Protein AF-A0A2S2P6K7-F1 (afdb_monomer_lite)

InterPro domains:
  IPR001841 Zinc finger, RING-type [PS50089] (224-269)
  IPR001841 Zinc finger, RING-type [SM00184] (224-268)
  IPR013083 Zinc finger, RING/FYVE/PHD-type [G3DSA:3.30.40.10] (199-281)

Secondary structure (DSSP, 8-state):
--TTSHHHHHHH-HHHHHHHHHHHHGGGS-GGGHHHHHHHHHHHHHHTT---HHHHHHHIIIIIIIIIHHHH--TT-S--STHHHHHHHHHHHHHH-SSS--HHHHHHHHHHHHHHHHHHHHHHHTTPPP-----HHHHHHHHHHHHHHHHHHTTSS-HHHHHHHHHHHHHHHHHHHHHHHTT---S-----S---------------------------PPPPTTT-PPPPSTT--EEEEETT----EEHHHHHHHHTSSS-B-TTT-PBPSEEEEE----

Sequence (282 aa):
MKAMNHLHTINSNDHALKCLKMLMCLPLLPADKMEQGFQLIKLFATNHNVQMNDFFNYYQRYWLRSVGTNIVSVNGLPRRTNNNLESFHNSLRCTFSVTHPNLWVFLGELCKLNQNYHRAHSQLTNGLQPTRNLKSKYLINSRRIKIASEQLDAGVISVWNFLVKCTYSCSSYEQRQRLWALGMGDQNQPDGDNIVNDVNAIEENAEEVVEEETAQHAVNGTPCMICLVTMPGENTSQFIVIPCGHAWICGICKDRLNNEYLVRCPMCRADVERFQRIFINY

Radius of gyration: 30.95 Å; chains: 1; bounding box: 62×59×82 Å

Foldseek 3Di:
DPPPCLLVLCVPDVLSVLLVLLLVCLLQADLVCSVVSLVVSVVSCVVVVNPPVVVSVCCCVPVPPVCHSVRSRCHPPPDNDPVVVVLVVVLLCVLLVDPDHDPVSNVVSVVVVVVVVVVCVVCVVVVHHPDQPDPVLVVVLVVQSVVLRVCVVVVVDDSNRSSSSNSVVCVVVSVQVSCVVVVVDDDDDPDDVPPPVCPPPDDDDDDDDDDDDDDDDDPFADAAPPPRDGDDDDDFWFWAFPPVRDDGHGPVVQVVLVPDPFRADPPPRHGGPDIDTDHDDD

pLDDT: mean 79.05, std 19.19, range [29.0, 98.31]

Structure (mmCIF, N/CA/C/O backbone):
data_AF-A0A2S2P6K7-F1
#
_entry.id   AF-A0A2S2P6K7-F1
#
loop_
_atom_site.group_PDB
_atom_site.id
_atom_site.type_symbol
_atom_site.label_atom_id
_atom_site.label_alt_id
_atom_site.label_comp_id
_atom_site.label_asym_id
_atom_site.label_entity_id
_atom_site.label_seq_id
_atom_site.pdbx_PDB_ins_code
_atom_site.Cartn_x
_atom_site.Cartn_y
_atom_site.Cartn_z
_atom_site.occupancy
_atom_site.B_iso_or_equiv
_atom_site.auth_seq_id
_atom_site.auth_comp_id
_atom_site.auth_asym_id
_atom_site.auth_atom_id
_atom_site.pdbx_PDB_model_num
ATOM 1 N N . MET A 1 1 ? 15.121 -3.851 -9.455 1.00 49.19 1 MET A N 1
ATOM 2 C CA . MET A 1 1 ? 15.115 -2.625 -10.293 1.00 49.19 1 MET A CA 1
ATOM 3 C C . MET A 1 1 ? 16.315 -2.502 -11.237 1.00 49.19 1 MET A C 1
ATOM 5 O O . MET A 1 1 ? 16.103 -2.014 -12.335 1.00 49.19 1 MET A O 1
ATOM 9 N N . LYS A 1 2 ? 17.535 -2.950 -10.881 1.00 46.06 2 LYS A N 1
ATOM 10 C CA . LYS A 1 2 ? 18.716 -2.846 -11.771 1.00 46.06 2 LYS A CA 1
ATOM 11 C C . LYS A 1 2 ? 18.788 -3.902 -12.891 1.00 46.06 2 LYS A C 1
ATOM 13 O O . LYS A 1 2 ? 19.263 -3.592 -13.969 1.00 46.06 2 LYS A O 1
ATOM 18 N N . ALA A 1 3 ? 18.267 -5.110 -12.670 1.00 48.47 3 ALA A N 1
ATOM 19 C CA . ALA A 1 3 ? 18.484 -6.245 -13.578 1.00 48.47 3 ALA A CA 1
ATOM 20 C C . ALA A 1 3 ? 17.630 -6.272 -14.869 1.00 48.47 3 ALA A C 1
ATOM 22 O O . ALA A 1 3 ? 17.870 -7.123 -15.711 1.00 48.47 3 ALA A O 1
ATOM 23 N N . MET A 1 4 ? 16.634 -5.387 -15.039 1.00 56.41 4 MET A N 1
ATOM 24 C CA . MET A 1 4 ? 15.678 -5.462 -16.169 1.00 56.41 4 MET A CA 1
ATOM 25 C C . MET A 1 4 ? 15.455 -4.126 -16.906 1.00 56.41 4 MET A C 1
ATOM 27 O O . MET A 1 4 ? 14.384 -3.906 -17.456 1.00 56.41 4 MET A O 1
ATOM 31 N N . ASN A 1 5 ? 16.412 -3.188 -16.881 1.00 64.19 5 ASN A N 1
ATOM 32 C CA . ASN A 1 5 ? 16.344 -1.865 -17.550 1.00 64.19 5 ASN A CA 1
ATOM 33 C C . ASN A 1 5 ? 15.151 -0.941 -17.200 1.00 64.19 5 ASN A C 1
ATOM 35 O O . ASN A 1 5 ? 15.162 0.231 -17.570 1.00 64.19 5 ASN A O 1
ATOM 39 N N . HIS A 1 6 ? 14.169 -1.387 -16.410 1.00 74.31 6 HIS A N 1
ATOM 40 C CA . HIS A 1 6 ? 12.995 -0.586 -16.051 1.00 74.31 6 HIS A CA 1
ATOM 41 C C . HIS A 1 6 ? 13.343 0.684 -15.269 1.00 74.31 6 HIS A C 1
ATOM 43 O O . HIS A 1 6 ? 12.619 1.668 -15.363 1.00 74.31 6 HIS A O 1
ATOM 49 N N . LEU A 1 7 ? 14.454 0.700 -14.521 1.00 81.25 7 LEU A N 1
ATOM 50 C CA . LEU A 1 7 ? 14.893 1.894 -13.795 1.00 81.25 7 LEU A CA 1
ATOM 51 C C . LEU A 1 7 ? 15.197 3.064 -14.743 1.00 81.25 7 LEU A C 1
ATOM 53 O O . LEU A 1 7 ? 14.867 4.202 -14.422 1.00 81.25 7 LEU A O 1
ATOM 57 N N . HIS A 1 8 ? 15.790 2.799 -15.910 1.00 82.31 8 HIS A N 1
ATOM 58 C CA . HIS A 1 8 ? 16.031 3.840 -16.908 1.00 82.31 8 HIS A CA 1
ATOM 59 C C . HIS A 1 8 ? 14.706 4.356 -17.482 1.00 82.31 8 HIS A C 1
ATOM 61 O O . HIS A 1 8 ? 14.479 5.564 -17.510 1.00 82.31 8 HIS A O 1
ATOM 67 N N . THR A 1 9 ? 13.792 3.451 -17.843 1.00 85.12 9 THR A N 1
ATOM 68 C CA . THR A 1 9 ? 12.455 3.796 -18.354 1.00 85.12 9 THR A CA 1
ATOM 69 C C . THR A 1 9 ? 11.643 4.613 -17.346 1.00 85.12 9 THR A C 1
ATOM 71 O O . THR A 1 9 ? 11.045 5.616 -17.710 1.00 85.12 9 THR A O 1
ATOM 74 N N . ILE A 1 10 ? 11.653 4.236 -16.065 1.00 88.25 10 ILE A N 1
ATOM 75 C CA . ILE A 1 10 ? 10.928 4.944 -14.997 1.00 88.25 10 ILE A CA 1
ATOM 76 C C . ILE A 1 10 ? 11.506 6.346 -14.748 1.00 88.25 10 ILE A C 1
ATOM 78 O O . ILE A 1 10 ? 10.761 7.250 -14.382 1.00 88.25 10 ILE A O 1
ATOM 82 N N . ASN A 1 11 ? 12.815 6.540 -14.930 1.00 86.06 11 ASN A N 1
ATOM 83 C CA . ASN A 1 11 ? 13.453 7.850 -14.755 1.00 86.06 11 ASN A CA 1
ATOM 84 C C . ASN A 1 11 ? 13.279 8.783 -15.960 1.00 86.06 11 ASN A C 1
ATOM 86 O O . ASN A 1 11 ? 13.300 9.994 -15.782 1.00 86.06 11 ASN A O 1
ATOM 90 N N . SER A 1 12 ? 13.146 8.233 -17.167 1.00 87.25 12 SER A N 1
ATOM 91 C CA . SER A 1 12 ? 13.066 9.002 -18.417 1.00 87.25 12 SER A CA 1
ATOM 92 C C . SER A 1 12 ? 11.636 9.235 -18.911 1.00 87.25 12 SER A C 1
ATOM 94 O O . SER A 1 12 ? 11.429 10.072 -19.784 1.00 87.25 12 SER A O 1
ATOM 96 N N . ASN A 1 13 ? 10.648 8.508 -18.379 1.00 92.12 13 ASN A N 1
ATOM 97 C CA . ASN A 1 13 ? 9.265 8.559 -18.843 1.00 92.12 13 ASN A C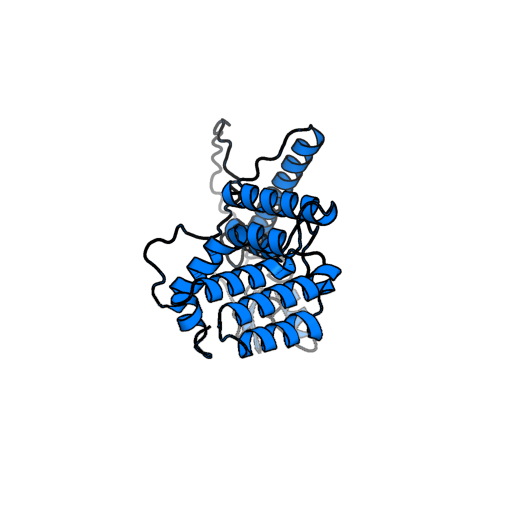A 1
ATOM 98 C C . ASN A 1 13 ? 8.276 8.722 -17.673 1.00 92.12 13 ASN A C 1
ATOM 100 O O . ASN A 1 13 ? 8.052 7.800 -16.881 1.00 92.12 13 ASN A O 1
ATOM 104 N N . ASP A 1 14 ? 7.607 9.877 -17.619 1.00 92.75 14 ASP A N 1
ATOM 105 C CA . ASP A 1 14 ? 6.610 10.203 -16.592 1.00 92.75 14 ASP A CA 1
ATOM 106 C C . ASP A 1 14 ? 5.408 9.249 -16.586 1.00 92.75 14 ASP A C 1
ATOM 108 O O . ASP A 1 14 ? 4.837 8.958 -15.529 1.00 92.75 14 ASP A O 1
ATOM 112 N N . HIS A 1 15 ? 5.021 8.710 -17.744 1.00 95.12 15 HIS A N 1
ATOM 113 C CA . HIS A 1 15 ? 3.956 7.713 -17.833 1.00 95.12 15 HIS A CA 1
ATOM 114 C C . HIS A 1 15 ? 4.393 6.377 -17.225 1.00 95.12 15 HIS A C 1
ATOM 116 O O . HIS A 1 15 ? 3.595 5.736 -16.535 1.00 95.12 15 HIS A O 1
ATOM 122 N N . ALA A 1 16 ? 5.657 5.979 -17.399 1.00 93.94 16 ALA A N 1
ATOM 123 C CA . ALA A 1 16 ? 6.212 4.791 -16.751 1.00 93.94 16 ALA A CA 1
ATOM 124 C C . ALA A 1 16 ? 6.254 4.958 -15.226 1.00 93.94 16 ALA A C 1
ATOM 126 O O . ALA A 1 16 ? 5.819 4.070 -14.485 1.00 93.94 16 ALA A O 1
ATOM 127 N N . LEU A 1 17 ? 6.676 6.134 -14.755 1.00 93.19 17 LEU A N 1
ATOM 128 C CA . LEU A 1 17 ? 6.633 6.486 -13.340 1.00 93.19 17 LEU A CA 1
ATOM 129 C C . LEU A 1 17 ? 5.204 6.460 -12.782 1.00 93.19 17 LEU A C 1
ATOM 131 O O . LEU A 1 17 ? 4.957 5.916 -11.701 1.00 93.19 17 LEU A O 1
ATOM 135 N N . LYS A 1 18 ? 4.241 7.012 -13.522 1.00 94.31 18 LYS A N 1
ATOM 136 C CA . LYS A 1 18 ? 2.828 6.985 -13.138 1.00 94.31 18 LYS A CA 1
ATOM 137 C C . LYS A 1 18 ? 2.304 5.551 -13.033 1.00 94.31 18 LYS A C 1
ATOM 139 O O . LYS A 1 18 ? 1.668 5.231 -12.031 1.00 94.31 18 LYS A O 1
ATOM 144 N N . CYS A 1 19 ? 2.627 4.678 -13.991 1.00 95.56 19 CYS A N 1
ATOM 145 C CA . CYS A 1 19 ? 2.272 3.255 -13.934 1.00 95.56 19 CYS A CA 1
ATOM 146 C C . CYS A 1 19 ? 2.826 2.584 -12.675 1.00 95.56 19 CYS A C 1
ATOM 148 O O . CYS A 1 19 ? 2.082 1.904 -11.968 1.00 95.56 19 CYS A O 1
ATOM 150 N N . LEU A 1 20 ? 4.107 2.809 -12.361 1.00 94.62 20 LEU A N 1
ATOM 151 C CA . LEU A 1 20 ? 4.733 2.269 -11.153 1.00 94.62 20 LEU A CA 1
ATOM 152 C C . LEU A 1 20 ? 3.985 2.722 -9.895 1.00 94.62 20 LEU A C 1
ATOM 154 O O . LEU A 1 20 ? 3.606 1.887 -9.075 1.00 94.62 20 LEU A O 1
ATOM 158 N N . LYS A 1 21 ? 3.727 4.026 -9.753 1.00 94.50 21 LYS A N 1
ATOM 159 C CA . LYS A 1 21 ? 3.011 4.565 -8.587 1.00 94.50 21 LYS A CA 1
ATOM 160 C C . LYS A 1 21 ? 1.602 3.985 -8.463 1.00 94.50 21 LYS A C 1
ATOM 162 O O . LYS A 1 21 ? 1.187 3.637 -7.362 1.00 94.50 21 LYS A O 1
ATOM 167 N N . MET A 1 22 ? 0.881 3.827 -9.572 1.00 96.38 22 MET A N 1
ATOM 168 C CA . MET A 1 22 ? -0.448 3.209 -9.556 1.00 96.38 22 MET A CA 1
ATOM 169 C C . MET A 1 22 ? -0.385 1.728 -9.157 1.00 96.38 22 MET A C 1
ATOM 171 O O . MET A 1 22 ? -1.217 1.291 -8.367 1.00 96.38 22 MET A O 1
ATOM 175 N N . LEU A 1 23 ? 0.629 0.976 -9.600 1.00 95.94 23 LEU A N 1
ATOM 176 C CA . LEU A 1 23 ? 0.849 -0.413 -9.168 1.00 95.94 23 LEU A CA 1
ATOM 177 C C . LEU A 1 23 ? 1.191 -0.526 -7.675 1.00 95.94 23 LEU A C 1
ATOM 179 O O . LEU A 1 23 ? 0.747 -1.466 -7.017 1.00 95.94 23 LEU A O 1
ATOM 183 N N . MET A 1 24 ? 1.930 0.438 -7.116 1.00 93.69 24 MET A N 1
ATOM 184 C CA . MET A 1 24 ? 2.198 0.508 -5.670 1.00 93.69 24 MET A CA 1
ATOM 185 C C . MET A 1 24 ? 0.935 0.799 -4.850 1.00 93.69 24 MET A C 1
ATOM 187 O O . MET A 1 24 ? 0.856 0.420 -3.684 1.00 93.69 24 MET A O 1
ATOM 191 N N . CYS A 1 25 ? -0.048 1.473 -5.448 1.00 94.69 25 CYS A N 1
ATOM 192 C CA . CYS A 1 25 ? -1.327 1.793 -4.817 1.00 94.69 25 CYS A CA 1
ATOM 193 C C . CYS A 1 25 ? -2.422 0.759 -5.086 1.00 94.69 25 CYS A C 1
ATOM 195 O O . CYS A 1 25 ? -3.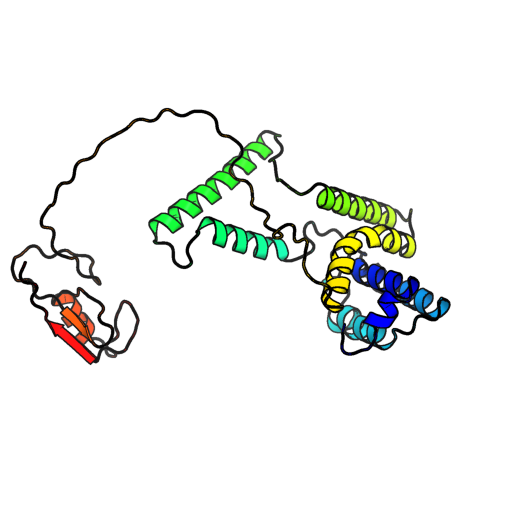463 0.823 -4.440 1.00 94.69 25 CYS A O 1
ATOM 197 N N . LEU A 1 26 ? -2.205 -0.190 -5.998 1.00 96.38 26 LEU A N 1
ATOM 198 C CA . LEU A 1 26 ? -3.185 -1.215 -6.348 1.00 96.38 26 LEU A CA 1
ATOM 199 C C . LEU A 1 26 ? -3.702 -2.016 -5.133 1.00 96.38 26 LEU A C 1
ATOM 201 O O . LEU A 1 26 ? -4.913 -2.205 -5.055 1.00 96.38 26 LEU A O 1
ATOM 205 N N . PRO A 1 27 ? -2.869 -2.392 -4.137 1.00 95.56 27 PRO A N 1
ATOM 206 C CA . PRO A 1 27 ? -3.338 -3.053 -2.913 1.00 95.56 27 PRO A CA 1
ATOM 207 C C . PRO A 1 27 ? -4.315 -2.227 -2.060 1.00 95.56 27 PRO A C 1
ATOM 209 O O . PRO A 1 27 ? -4.960 -2.769 -1.170 1.00 95.56 27 PRO A O 1
ATOM 212 N N . LEU A 1 28 ? -4.421 -0.911 -2.280 1.00 95.25 28 LEU A N 1
ATOM 213 C CA . LEU A 1 28 ? -5.361 -0.058 -1.543 1.00 95.25 28 LEU A CA 1
ATOM 214 C C . LEU A 1 28 ? -6.805 -0.203 -2.048 1.00 95.25 28 LEU A C 1
ATOM 216 O O . LEU A 1 28 ? -7.729 0.230 -1.356 1.00 95.25 28 LEU A O 1
ATOM 220 N N . LEU A 1 29 ? -7.001 -0.774 -3.241 1.00 96.94 29 LEU A N 1
ATOM 221 C CA . LEU A 1 29 ? -8.323 -1.069 -3.787 1.00 96.94 29 LEU A CA 1
ATOM 222 C C . LEU A 1 29 ? -8.973 -2.256 -3.064 1.00 96.94 29 LEU A C 1
ATOM 224 O O . LEU A 1 29 ? -8.261 -3.168 -2.630 1.00 96.94 29 LEU A O 1
ATOM 228 N N . PRO A 1 30 ? -10.316 -2.294 -3.006 1.00 96.69 30 PRO A N 1
ATOM 229 C CA . PRO A 1 30 ? -11.056 -3.517 -2.712 1.00 96.69 30 PRO A CA 1
ATOM 230 C C . PRO A 1 30 ? -10.596 -4.684 -3.601 1.00 96.69 30 PRO A C 1
ATOM 232 O O . PRO A 1 30 ? -10.288 -4.483 -4.781 1.00 96.69 30 PRO A O 1
ATOM 235 N N . ALA A 1 31 ? -10.524 -5.892 -3.035 1.00 96.94 31 ALA A N 1
ATOM 236 C CA . ALA A 1 31 ? -9.958 -7.074 -3.695 1.00 96.94 31 ALA A CA 1
ATOM 237 C C . ALA A 1 31 ? -10.643 -7.419 -5.032 1.00 96.94 31 ALA A C 1
ATOM 239 O O . ALA A 1 31 ? -9.974 -7.828 -5.983 1.00 96.94 31 ALA A O 1
ATOM 240 N N . ASP A 1 32 ? -11.953 -7.201 -5.127 1.00 96.62 32 ASP A N 1
ATOM 241 C CA . ASP A 1 32 ? -12.779 -7.389 -6.324 1.00 96.62 32 ASP A CA 1
ATOM 242 C C . ASP A 1 32 ? -12.459 -6.375 -7.439 1.00 96.62 32 ASP A C 1
ATOM 244 O O . ASP A 1 32 ? -12.568 -6.692 -8.624 1.00 96.62 32 ASP A O 1
ATOM 248 N N . LYS A 1 33 ? -11.985 -5.174 -7.084 1.00 97.56 33 LYS A N 1
ATOM 249 C CA . LYS A 1 33 ? -11.638 -4.094 -8.029 1.00 97.56 33 LYS A CA 1
ATOM 250 C C . LYS A 1 33 ? -10.164 -4.094 -8.453 1.00 97.56 33 LYS A C 1
ATOM 252 O O . LYS A 1 33 ? -9.785 -3.339 -9.353 1.00 97.56 33 LYS A O 1
ATOM 257 N N . MET A 1 34 ? -9.312 -4.921 -7.841 1.00 97.75 34 MET A N 1
ATOM 258 C CA . MET A 1 34 ? -7.868 -4.936 -8.119 1.00 97.75 34 MET A CA 1
ATOM 259 C C . MET A 1 34 ? -7.527 -5.380 -9.547 1.00 97.75 34 MET A C 1
ATOM 261 O O . MET A 1 34 ? -6.701 -4.735 -10.193 1.00 97.75 34 MET A O 1
ATOM 265 N N . GLU A 1 35 ? -8.164 -6.437 -10.066 1.00 96.94 35 GLU A N 1
ATOM 266 C CA . GLU A 1 35 ? -7.896 -6.909 -11.436 1.00 96.94 35 GLU A CA 1
ATOM 267 C C . GLU A 1 35 ? -8.317 -5.842 -12.458 1.00 96.94 35 GLU A C 1
ATOM 269 O O . GLU A 1 35 ? -7.554 -5.516 -13.366 1.00 96.94 35 GLU A O 1
ATOM 274 N N . GLN A 1 36 ? -9.478 -5.207 -12.251 1.00 97.81 36 GLN A N 1
ATOM 275 C CA . GLN A 1 36 ? -9.926 -4.073 -13.064 1.00 97.81 36 GLN A CA 1
ATOM 276 C C . GLN A 1 36 ? -8.906 -2.924 -13.032 1.00 97.81 36 GLN A C 1
ATOM 278 O O . GLN A 1 36 ? -8.529 -2.398 -14.081 1.00 97.81 3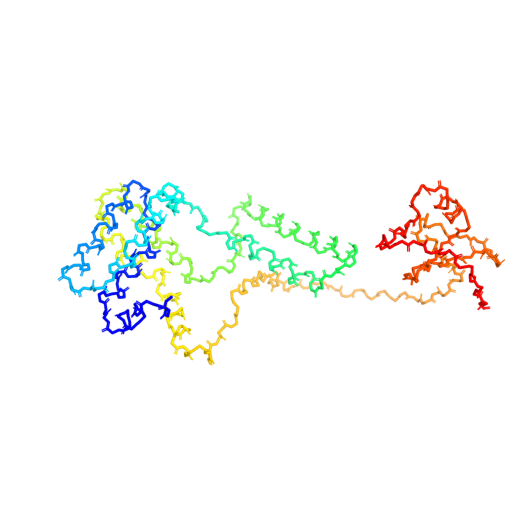6 GLN A O 1
ATOM 283 N N . GLY A 1 37 ? -8.427 -2.548 -11.842 1.00 97.94 37 GLY A N 1
ATOM 284 C CA . GLY A 1 37 ? -7.405 -1.514 -11.678 1.00 97.94 37 GLY A CA 1
ATOM 285 C C . GLY A 1 37 ? -6.109 -1.845 -12.418 1.00 97.94 37 GLY A C 1
ATOM 286 O O . GLY A 1 37 ? -5.543 -0.982 -13.089 1.00 97.94 37 GLY A O 1
ATOM 287 N N . PHE A 1 38 ? -5.675 -3.103 -12.368 1.00 98.31 38 PHE A N 1
ATOM 288 C CA . PHE A 1 38 ? -4.493 -3.569 -13.084 1.00 98.31 38 PHE A CA 1
ATOM 289 C C . PHE A 1 38 ? -4.656 -3.472 -14.606 1.00 98.31 38 PHE A C 1
ATOM 291 O O . PHE A 1 38 ? -3.759 -2.963 -15.284 1.00 98.31 38 PHE A O 1
ATOM 298 N N . GLN A 1 39 ? -5.805 -3.889 -15.149 1.00 97.88 39 GLN A N 1
ATOM 299 C CA . GLN A 1 39 ? -6.074 -3.775 -16.587 1.00 97.88 39 GLN A CA 1
ATOM 300 C C . GLN A 1 39 ? -6.084 -2.314 -17.050 1.00 97.88 39 GLN A C 1
ATOM 302 O O . GLN A 1 39 ? -5.499 -2.000 -18.085 1.00 97.88 39 GLN A O 1
ATOM 307 N N . LEU A 1 40 ? -6.660 -1.400 -16.262 1.00 98.19 40 LEU A N 1
ATOM 308 C CA . LEU A 1 40 ? -6.633 0.033 -16.569 1.00 98.19 40 LEU A CA 1
ATOM 309 C C . LEU A 1 40 ? -5.201 0.589 -16.628 1.00 98.19 40 LEU A C 1
ATOM 311 O O . LEU A 1 40 ? -4.885 1.378 -17.519 1.00 98.19 40 LEU A O 1
ATOM 315 N N . ILE A 1 41 ? -4.320 0.161 -15.718 1.00 97.81 41 ILE A N 1
ATOM 316 C CA . ILE A 1 41 ? -2.904 0.560 -15.742 1.00 97.81 41 ILE A CA 1
ATOM 317 C C . ILE A 1 41 ? -2.208 0.011 -16.994 1.00 97.81 41 ILE A C 1
ATOM 319 O O . ILE A 1 41 ? -1.465 0.751 -17.640 1.00 97.81 41 ILE A O 1
ATOM 323 N N . LYS A 1 42 ? -2.458 -1.251 -17.370 1.00 96.94 42 LYS A N 1
ATOM 324 C CA . LYS A 1 42 ? -1.901 -1.831 -18.603 1.00 96.94 42 LYS A CA 1
ATOM 325 C C . LYS A 1 42 ? -2.368 -1.081 -19.847 1.00 96.94 42 LYS A C 1
ATOM 327 O O . LYS A 1 42 ? -1.536 -0.740 -20.679 1.00 96.94 42 LYS A O 1
ATOM 332 N N . LEU A 1 43 ? -3.662 -0.777 -19.949 1.00 96.56 43 LEU A N 1
ATOM 333 C CA . LEU A 1 43 ? -4.218 -0.007 -21.066 1.00 96.56 43 LEU A CA 1
ATOM 334 C C . LEU A 1 43 ? -3.582 1.383 -21.163 1.00 96.56 43 LEU A C 1
ATOM 336 O O . LEU A 1 43 ? -3.190 1.809 -22.245 1.00 96.56 43 LEU A O 1
ATOM 340 N N . PHE A 1 44 ? -3.416 2.067 -20.030 1.00 96.38 44 PHE A N 1
ATOM 341 C CA . PHE A 1 44 ? -2.703 3.339 -19.990 1.00 96.38 44 PHE A CA 1
ATOM 342 C C . PHE A 1 44 ? -1.251 3.195 -20.466 1.00 96.38 44 PHE A C 1
ATOM 344 O O . PHE A 1 44 ? -0.796 3.986 -21.288 1.00 96.38 44 PHE A O 1
ATOM 351 N N . ALA A 1 45 ? -0.530 2.171 -20.008 1.00 95.69 45 ALA A N 1
ATOM 352 C CA . ALA A 1 45 ? 0.837 1.922 -20.451 1.00 95.69 45 ALA A CA 1
ATOM 353 C C . ALA A 1 45 ? 0.917 1.694 -21.969 1.00 95.69 45 ALA A C 1
ATOM 355 O O . ALA A 1 45 ? 1.763 2.296 -22.629 1.00 95.69 45 ALA A O 1
ATOM 356 N N . THR A 1 46 ? 0.007 0.894 -22.531 1.00 95.44 46 THR A N 1
ATOM 357 C CA . THR A 1 46 ? -0.079 0.642 -23.976 1.00 95.44 46 THR A CA 1
ATOM 358 C C . THR A 1 46 ? -0.360 1.924 -24.758 1.00 95.44 46 THR A C 1
ATOM 360 O O . THR A 1 46 ? 0.373 2.229 -25.694 1.00 95.44 46 THR A O 1
ATOM 363 N N . ASN A 1 47 ? -1.347 2.720 -24.338 1.00 96.19 47 ASN A N 1
ATOM 364 C CA . ASN A 1 47 ? -1.720 3.965 -25.022 1.00 96.19 47 ASN A CA 1
ATOM 365 C C . ASN A 1 47 ? -0.601 5.020 -25.012 1.00 96.19 47 ASN A C 1
ATOM 367 O O . ASN A 1 47 ? -0.547 5.871 -25.895 1.00 96.19 47 ASN A O 1
ATOM 371 N N . HIS A 1 48 ? 0.292 4.962 -24.023 1.00 95.12 48 HIS A N 1
ATOM 372 C CA . HIS A 1 48 ? 1.424 5.875 -23.876 1.00 95.12 48 HIS A CA 1
ATOM 373 C C . HIS A 1 48 ? 2.773 5.248 -24.278 1.00 95.12 48 HIS A C 1
ATOM 375 O O . HIS A 1 48 ? 3.823 5.797 -23.941 1.00 95.12 48 HIS A O 1
ATOM 381 N N . ASN A 1 49 ? 2.768 4.114 -24.992 1.00 93.69 49 ASN A N 1
ATOM 382 C CA . ASN A 1 49 ? 3.967 3.412 -25.473 1.00 93.69 49 ASN A CA 1
ATOM 383 C C . ASN A 1 49 ? 4.994 3.076 -24.368 1.00 93.69 49 ASN A C 1
ATOM 385 O O . ASN A 1 49 ? 6.208 3.082 -24.588 1.00 93.69 49 ASN A O 1
ATOM 389 N N . VAL A 1 50 ? 4.521 2.769 -23.159 1.00 92.94 50 VAL A N 1
ATOM 390 C CA . VAL A 1 50 ? 5.362 2.390 -22.016 1.00 92.94 50 VAL A CA 1
ATOM 391 C C . VAL A 1 50 ? 5.690 0.897 -22.078 1.00 92.94 50 VAL A C 1
ATOM 393 O O . VAL A 1 50 ? 4.854 0.042 -21.782 1.00 92.94 50 VAL A O 1
ATOM 396 N N . GLN A 1 51 ? 6.942 0.575 -22.401 1.00 87.00 51 GLN A N 1
ATOM 397 C CA . GLN A 1 51 ? 7.425 -0.804 -22.523 1.00 87.00 51 GLN A CA 1
ATOM 398 C C . GLN A 1 51 ? 7.920 -1.358 -21.175 1.00 87.00 51 GLN A C 1
ATOM 400 O O . GLN A 1 51 ? 9.106 -1.315 -20.855 1.00 87.00 51 GLN A O 1
ATOM 405 N N . MET A 1 52 ? 6.997 -1.887 -20.365 1.00 89.06 52 MET A N 1
ATOM 406 C CA . MET A 1 52 ? 7.295 -2.560 -19.085 1.00 89.06 52 MET A CA 1
ATOM 407 C C . MET A 1 52 ? 6.626 -3.944 -18.983 1.00 89.06 52 MET A C 1
ATOM 409 O O . MET A 1 52 ? 6.156 -4.345 -17.918 1.00 89.06 52 MET A O 1
ATOM 413 N N . ASN A 1 53 ? 6.547 -4.672 -20.100 1.00 91.00 53 ASN A N 1
ATOM 414 C CA . ASN A 1 53 ? 5.784 -5.923 -20.199 1.00 91.00 53 ASN A CA 1
ATOM 415 C C . ASN A 1 53 ? 6.237 -6.988 -19.196 1.00 91.00 53 ASN A C 1
ATOM 417 O O . ASN A 1 53 ? 5.388 -7.600 -18.553 1.00 91.00 53 ASN A O 1
ATOM 421 N N . ASP A 1 54 ? 7.545 -7.164 -18.996 1.00 90.88 54 ASP A N 1
ATOM 422 C CA . ASP A 1 54 ? 8.074 -8.134 -18.028 1.00 90.88 54 ASP A CA 1
ATOM 423 C C . ASP A 1 54 ? 7.641 -7.805 -16.601 1.00 90.88 54 ASP A C 1
ATOM 425 O O . ASP A 1 54 ? 7.227 -8.688 -15.849 1.00 90.88 54 ASP A O 1
ATOM 429 N N . PHE A 1 55 ? 7.636 -6.518 -16.250 1.00 91.56 55 PHE A N 1
ATOM 430 C CA . PHE A 1 55 ? 7.161 -6.058 -14.953 1.00 91.56 55 PHE A CA 1
ATOM 431 C C . PHE A 1 55 ? 5.656 -6.283 -14.774 1.00 91.56 55 PHE A C 1
ATOM 433 O O . PHE A 1 55 ? 5.238 -6.799 -13.736 1.00 91.56 55 PHE A O 1
ATOM 440 N N . PHE A 1 56 ? 4.836 -5.967 -15.782 1.00 95.25 56 PHE A N 1
ATOM 441 C CA . PHE A 1 56 ? 3.397 -6.250 -15.735 1.00 95.25 56 PHE A CA 1
ATOM 442 C C . PHE A 1 56 ? 3.114 -7.754 -15.650 1.00 95.25 56 PHE A C 1
ATOM 444 O O . PHE A 1 56 ? 2.284 -8.179 -14.848 1.00 95.25 56 PHE A O 1
ATOM 451 N N . ASN A 1 57 ? 3.826 -8.569 -16.428 1.00 95.44 57 ASN A N 1
ATOM 452 C CA . ASN A 1 57 ? 3.687 -10.022 -16.422 1.00 95.44 57 ASN A CA 1
ATOM 453 C C . ASN A 1 57 ? 4.068 -10.613 -15.065 1.00 95.44 57 ASN A C 1
ATOM 455 O O . ASN A 1 57 ? 3.336 -11.451 -14.538 1.00 95.44 57 ASN A O 1
ATOM 459 N N . TYR A 1 58 ? 5.175 -10.151 -14.480 1.00 95.25 58 TYR A N 1
ATOM 460 C CA . TYR A 1 58 ? 5.576 -10.519 -13.128 1.00 95.25 58 TYR A CA 1
ATOM 461 C C . TYR A 1 58 ? 4.493 -10.148 -12.111 1.00 95.25 58 TYR A C 1
ATOM 463 O O . TYR A 1 58 ? 4.057 -11.007 -11.345 1.00 95.25 58 TYR A O 1
ATOM 471 N N . TYR A 1 59 ? 4.017 -8.899 -12.137 1.00 95.56 59 TYR A N 1
ATOM 472 C CA . TYR A 1 59 ? 3.023 -8.422 -11.181 1.00 95.56 59 TYR A CA 1
ATOM 473 C C . TYR A 1 59 ? 1.735 -9.249 -11.258 1.00 95.56 59 TYR A C 1
ATOM 475 O O . TYR A 1 59 ? 1.231 -9.711 -10.236 1.00 95.56 59 TYR A O 1
ATOM 483 N N . GLN A 1 60 ? 1.231 -9.491 -12.470 1.00 96.88 60 GLN A N 1
ATOM 484 C CA . GLN A 1 60 ? 0.014 -10.270 -12.669 1.00 96.88 60 GLN A CA 1
ATOM 485 C C . GLN A 1 60 ? 0.187 -11.725 -12.223 1.00 96.88 60 GLN A C 1
ATOM 487 O O . GLN A 1 60 ? -0.670 -12.260 -11.524 1.00 96.88 60 GLN A O 1
ATOM 492 N N . ARG A 1 61 ? 1.286 -12.381 -12.617 1.00 97.12 61 ARG A N 1
ATOM 493 C CA . ARG A 1 61 ? 1.524 -13.791 -12.278 1.00 97.12 61 ARG A CA 1
ATOM 494 C C . ARG A 1 61 ? 1.699 -13.979 -10.779 1.00 97.12 61 ARG A C 1
ATOM 496 O O . ARG A 1 61 ? 1.037 -14.829 -10.201 1.00 97.12 61 ARG A O 1
ATOM 503 N N . TYR A 1 62 ? 2.557 -13.181 -10.158 1.00 95.88 62 TYR A N 1
ATOM 504 C CA . TYR A 1 62 ? 2.907 -13.378 -8.761 1.00 95.88 62 TYR A CA 1
ATOM 505 C C . TYR A 1 62 ? 1.856 -12.780 -7.819 1.00 95.88 62 TYR A C 1
ATOM 507 O O . TYR A 1 62 ? 1.231 -13.506 -7.051 1.00 95.88 62 TYR A O 1
ATOM 515 N N . TRP A 1 63 ? 1.606 -11.470 -7.895 1.00 96.44 63 TRP A N 1
ATOM 516 C CA . TRP A 1 63 ? 0.771 -10.784 -6.905 1.00 96.44 63 TRP A CA 1
ATOM 517 C C . TRP A 1 63 ? -0.724 -11.020 -7.112 1.00 96.44 63 TRP A C 1
ATOM 519 O O . TRP A 1 63 ? -1.439 -11.235 -6.138 1.00 96.44 63 TRP A O 1
ATOM 529 N N . LEU A 1 64 ? -1.208 -11.014 -8.357 1.00 95.94 64 LEU A N 1
ATOM 530 C CA . LEU A 1 64 ? -2.646 -11.167 -8.618 1.00 95.94 64 LEU A CA 1
ATOM 531 C C . LEU A 1 64 ? -3.087 -12.631 -8.696 1.00 95.94 64 LEU A C 1
ATOM 533 O O . LEU A 1 64 ? -4.163 -12.951 -8.203 1.00 95.94 64 LEU A O 1
ATOM 537 N N . ARG A 1 65 ? -2.273 -13.522 -9.282 1.00 94.94 65 ARG A N 1
ATOM 538 C CA . ARG A 1 65 ? -2.643 -14.938 -9.466 1.00 94.94 65 ARG A CA 1
ATOM 539 C C . ARG A 1 65 ? -2.108 -15.861 -8.374 1.00 94.94 65 ARG A C 1
ATOM 541 O O . ARG A 1 65 ? -2.896 -16.606 -7.808 1.00 94.94 65 ARG A O 1
ATOM 548 N N . SER A 1 66 ? -0.801 -15.848 -8.093 1.00 95.44 66 SER A N 1
ATOM 549 C CA . SER A 1 66 ? -0.214 -16.770 -7.106 1.00 95.44 66 SER A CA 1
ATOM 550 C C . SER A 1 66 ? -0.560 -16.395 -5.666 1.00 95.44 66 SER A C 1
ATOM 552 O O . SER A 1 66 ? -0.960 -17.264 -4.900 1.00 95.44 66 SER A O 1
ATOM 554 N N . VAL A 1 67 ? -0.411 -15.121 -5.292 1.00 95.06 67 VAL A N 1
ATOM 555 C CA . VAL A 1 67 ? -0.765 -14.639 -3.944 1.00 95.06 67 VAL A CA 1
ATOM 556 C C . VAL A 1 67 ? -2.269 -14.373 -3.837 1.00 95.06 67 VAL A C 1
ATOM 558 O O . VAL A 1 67 ? -2.896 -14.769 -2.861 1.00 95.06 67 VAL A O 1
ATOM 561 N N . GLY A 1 68 ? -2.867 -13.742 -4.850 1.00 94.94 68 GLY A N 1
ATOM 562 C CA . GLY A 1 68 ? -4.307 -13.490 -4.899 1.00 94.94 68 GLY A CA 1
ATOM 563 C C . GLY A 1 68 ? -4.721 -12.141 -4.305 1.00 94.94 68 GLY A C 1
ATOM 564 O O . GLY A 1 68 ? -4.176 -11.665 -3.307 1.00 94.94 68 GLY A O 1
ATOM 565 N N . THR A 1 69 ? -5.740 -11.520 -4.903 1.00 95.56 69 THR A N 1
ATOM 566 C CA . THR A 1 69 ? -6.208 -10.170 -4.534 1.00 95.56 69 THR A CA 1
ATOM 567 C C . THR A 1 69 ? -6.754 -10.078 -3.110 1.00 95.56 69 THR A C 1
ATOM 569 O O . THR A 1 69 ? -6.558 -9.057 -2.460 1.00 95.56 69 THR A O 1
ATOM 572 N N . ASN A 1 70 ? -7.366 -11.146 -2.590 1.00 93.94 70 ASN A N 1
ATOM 573 C CA . ASN A 1 70 ? -7.883 -11.192 -1.215 1.00 93.94 70 ASN A CA 1
ATOM 574 C C . ASN A 1 70 ? -6.778 -11.104 -0.151 1.00 93.94 70 ASN A C 1
ATOM 576 O O . ASN A 1 70 ? -7.029 -10.611 0.942 1.00 93.94 70 ASN A O 1
ATOM 580 N N . ILE A 1 71 ? -5.569 -11.585 -0.461 1.00 92.25 71 ILE A N 1
ATOM 581 C CA . ILE A 1 71 ? -4.419 -11.539 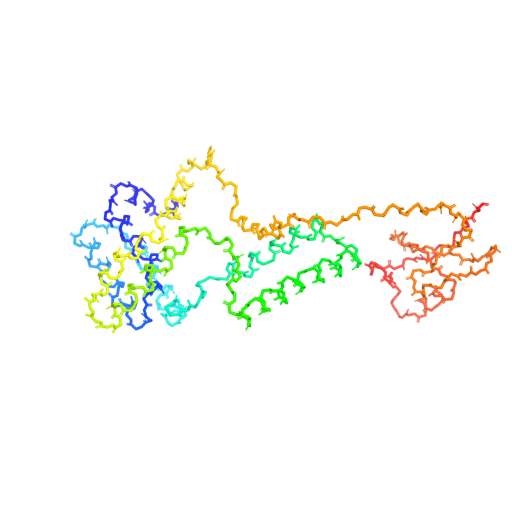0.454 1.00 92.25 71 ILE A CA 1
ATOM 582 C C . ILE A 1 71 ? -3.657 -10.223 0.287 1.00 92.25 71 ILE A C 1
ATOM 584 O O . ILE A 1 71 ? -3.192 -9.640 1.263 1.00 92.25 71 ILE A O 1
ATOM 588 N N . VAL A 1 72 ? -3.509 -9.755 -0.956 1.00 92.06 72 VAL A N 1
ATOM 589 C CA . VAL A 1 72 ? -2.746 -8.536 -1.253 1.00 92.06 72 VAL A CA 1
ATOM 590 C C . VAL A 1 72 ? -3.520 -7.273 -0.876 1.00 92.06 72 VAL A C 1
ATOM 592 O O . VAL A 1 72 ? -2.896 -6.288 -0.484 1.00 92.06 72 VAL A O 1
ATOM 595 N N . SER A 1 73 ? -4.850 -7.266 -1.001 1.00 94.81 73 SER A N 1
ATOM 596 C CA . SER A 1 73 ? -5.656 -6.093 -0.665 1.00 94.81 73 SER A CA 1
ATOM 597 C C . SER A 1 73 ? -5.536 -5.746 0.818 1.00 94.81 73 SER A C 1
ATOM 599 O O . SER A 1 73 ? -5.741 -6.573 1.702 1.00 94.81 73 SER A O 1
ATOM 601 N N . VAL A 1 74 ? -5.238 -4.477 1.084 1.00 91.88 74 VAL A N 1
ATOM 602 C CA . VAL A 1 74 ? -5.199 -3.881 2.427 1.00 91.88 74 VAL A CA 1
ATOM 603 C C . VAL A 1 74 ? -6.310 -2.846 2.609 1.00 91.88 74 VAL A C 1
ATOM 605 O O . VAL A 1 74 ? -6.230 -1.968 3.477 1.00 91.88 74 VAL A O 1
ATOM 608 N N . ASN A 1 75 ? -7.327 -2.901 1.748 1.00 92.12 75 ASN A N 1
ATOM 609 C CA . ASN A 1 75 ? -8.484 -2.024 1.811 1.00 92.12 75 ASN A CA 1
ATOM 610 C C . ASN A 1 75 ? -9.259 -2.246 3.119 1.00 92.12 75 ASN A C 1
ATOM 612 O O . ASN A 1 75 ? -9.363 -3.365 3.611 1.00 92.12 75 ASN A O 1
ATOM 616 N N . GLY A 1 76 ? -9.729 -1.160 3.734 1.00 85.31 76 GLY A N 1
ATOM 617 C CA . GLY A 1 76 ? -10.445 -1.210 5.014 1.00 85.31 76 GLY A CA 1
ATOM 618 C C . GLY A 1 76 ? -9.603 -1.611 6.235 1.00 85.31 76 GLY A C 1
ATOM 619 O O . GLY A 1 76 ? -10.045 -1.405 7.363 1.00 85.31 76 GLY A O 1
ATOM 620 N N . LEU A 1 77 ? -8.375 -2.116 6.058 1.00 84.94 77 LEU A N 1
ATOM 621 C CA . LEU A 1 77 ? -7.549 -2.545 7.182 1.00 84.94 77 LEU A CA 1
ATOM 622 C C . LEU A 1 77 ? -7.004 -1.338 7.967 1.00 84.94 77 LEU A C 1
ATOM 624 O O . LEU A 1 77 ? -6.401 -0.429 7.380 1.00 84.94 77 LEU A O 1
ATOM 628 N N . PRO A 1 78 ? -7.120 -1.340 9.311 1.00 72.31 78 PRO A N 1
ATOM 629 C CA . PRO A 1 78 ? -6.583 -0.268 10.151 1.00 72.31 78 PRO A CA 1
ATOM 630 C C . PRO A 1 78 ? -5.049 -0.208 10.098 1.00 72.31 78 PRO A C 1
ATOM 632 O O . PRO A 1 78 ? -4.447 0.829 10.382 1.00 72.31 78 PRO A O 1
ATOM 635 N N . ARG A 1 79 ? -4.401 -1.319 9.724 1.00 71.56 79 ARG A N 1
ATOM 636 C CA . ARG A 1 79 ? -2.951 -1.447 9.555 1.00 71.56 79 ARG A CA 1
ATOM 637 C C . ARG A 1 79 ? -2.658 -2.182 8.249 1.00 71.56 79 ARG A C 1
ATOM 639 O O . ARG A 1 79 ? -3.219 -3.238 8.005 1.00 71.56 79 ARG A O 1
ATOM 646 N N . ARG A 1 80 ? -1.775 -1.608 7.424 1.00 75.44 80 ARG A N 1
ATOM 647 C CA . ARG A 1 80 ? -1.501 -2.064 6.045 1.00 75.44 80 ARG A CA 1
ATOM 648 C C . ARG A 1 80 ? -0.181 -2.824 5.883 1.00 75.44 80 ARG A C 1
ATOM 650 O O . ARG A 1 80 ? 0.051 -3.426 4.848 1.00 75.44 80 ARG A O 1
ATOM 657 N N . THR A 1 81 ? 0.697 -2.774 6.883 1.00 64.56 81 THR A N 1
ATOM 658 C CA . THR A 1 81 ? 1.972 -3.504 6.911 1.00 64.56 81 THR A CA 1
ATOM 659 C C . THR A 1 81 ? 2.239 -4.039 8.318 1.00 64.56 81 THR A C 1
ATOM 661 O O . THR A 1 81 ? 1.721 -3.518 9.313 1.00 64.56 81 THR A O 1
ATOM 664 N N . ASN A 1 82 ? 3.093 -5.059 8.405 1.00 60.41 82 ASN A N 1
ATOM 665 C CA . ASN A 1 82 ? 3.629 -5.610 9.655 1.00 60.41 82 ASN A CA 1
ATOM 666 C C . ASN A 1 82 ? 4.614 -4.663 10.378 1.00 60.41 82 ASN A C 1
ATOM 668 O O . ASN A 1 82 ? 5.063 -4.984 11.475 1.00 60.41 82 ASN A O 1
ATOM 672 N N . ASN A 1 83 ? 4.874 -3.467 9.832 1.00 65.75 83 ASN A N 1
ATOM 673 C CA . ASN A 1 83 ? 5.800 -2.462 10.370 1.00 65.75 83 ASN A CA 1
ATOM 674 C C . ASN A 1 83 ? 5.509 -2.055 11.827 1.00 65.75 83 ASN A C 1
ATOM 676 O O . ASN A 1 83 ? 6.374 -1.534 12.513 1.00 65.75 83 ASN A O 1
ATOM 680 N N . ASN A 1 84 ? 4.290 -2.279 12.331 1.00 65.19 84 ASN A N 1
ATOM 681 C CA . ASN A 1 84 ? 3.979 -2.004 13.736 1.00 65.19 84 ASN A CA 1
ATOM 682 C C . ASN A 1 84 ? 4.618 -3.018 14.693 1.00 65.19 84 ASN A C 1
ATOM 684 O O . ASN A 1 84 ? 5.016 -2.621 15.781 1.00 65.19 84 ASN A O 1
ATOM 688 N N . LEU A 1 85 ? 4.712 -4.296 14.307 1.00 67.56 85 LEU A N 1
ATOM 689 C CA . LEU A 1 85 ? 5.416 -5.301 15.108 1.00 67.56 85 LEU A CA 1
ATOM 690 C C . LEU A 1 85 ? 6.914 -5.016 15.084 1.00 67.56 85 LEU A C 1
ATOM 692 O O . LEU A 1 85 ? 7.544 -4.971 16.130 1.00 67.56 85 LEU A O 1
ATOM 696 N N . GLU A 1 86 ? 7.461 -4.730 13.905 1.00 72.44 86 GLU A N 1
ATOM 697 C CA . GLU A 1 86 ? 8.873 -4.382 13.748 1.00 72.44 86 GLU A CA 1
ATOM 698 C C . GLU A 1 86 ? 9.237 -3.097 14.506 1.00 72.44 86 GLU A C 1
ATOM 700 O O . GLU A 1 86 ? 10.205 -3.077 15.260 1.00 72.44 86 GLU A O 1
ATOM 705 N N . SER A 1 87 ? 8.411 -2.051 14.409 1.00 70.44 87 SER A N 1
ATOM 706 C CA . SER A 1 87 ? 8.581 -0.815 15.179 1.00 70.44 87 SER A CA 1
ATOM 707 C C . SER A 1 87 ? 8.438 -1.044 16.682 1.00 70.44 87 SER A C 1
ATOM 709 O O . SER A 1 87 ? 9.191 -0.446 17.445 1.00 70.44 87 SER A O 1
ATOM 711 N N . PHE A 1 88 ? 7.526 -1.916 17.119 1.00 78.69 88 PHE A N 1
ATOM 712 C CA . PHE A 1 88 ? 7.413 -2.296 18.526 1.00 78.69 88 PHE A CA 1
ATOM 713 C C . PHE A 1 88 ? 8.660 -3.046 19.007 1.00 78.69 88 PHE A C 1
ATOM 715 O O . PHE A 1 88 ? 9.203 -2.700 20.050 1.00 78.69 88 PHE A O 1
ATOM 722 N N . HIS A 1 89 ? 9.169 -4.008 18.234 1.00 78.38 89 HIS A N 1
ATOM 723 C CA . HIS A 1 89 ? 10.406 -4.722 18.551 1.00 78.38 89 HIS A CA 1
ATOM 724 C C . HIS A 1 89 ? 11.624 -3.797 18.558 1.00 78.38 89 HIS A C 1
ATOM 726 O O . HIS A 1 89 ? 12.466 -3.913 19.444 1.00 78.38 89 HIS A O 1
ATOM 732 N N . ASN A 1 90 ? 11.711 -2.845 17.626 1.00 79.88 90 ASN A N 1
ATOM 733 C CA . ASN A 1 90 ? 12.776 -1.848 17.639 1.00 79.88 90 ASN A CA 1
ATOM 734 C C . ASN A 1 90 ? 12.642 -0.900 18.837 1.00 79.88 90 ASN A C 1
ATOM 736 O O . ASN A 1 90 ? 13.640 -0.619 19.488 1.00 79.88 90 ASN A O 1
ATOM 740 N N . SER A 1 91 ? 11.421 -0.471 19.178 1.00 78.44 91 SER A N 1
ATOM 741 C CA . SER A 1 91 ? 11.166 0.320 20.385 1.00 78.44 91 SER A CA 1
ATOM 742 C C . SER A 1 91 ? 11.589 -0.446 21.632 1.00 78.44 91 SER A C 1
ATOM 744 O O . SER A 1 91 ? 12.310 0.114 22.439 1.00 78.44 91 SER A O 1
ATOM 746 N N . LEU A 1 92 ? 11.219 -1.724 21.762 1.00 79.88 92 LEU A N 1
ATOM 747 C CA . LEU A 1 92 ? 11.668 -2.588 22.855 1.00 79.88 92 LEU A CA 1
ATOM 748 C C . LEU A 1 92 ? 13.193 -2.675 22.908 1.00 79.88 92 LEU A C 1
ATOM 750 O O . LEU A 1 92 ? 13.779 -2.509 23.970 1.00 79.88 92 LEU A O 1
ATOM 754 N N . ARG A 1 93 ? 13.844 -2.895 21.762 1.00 82.19 93 ARG A N 1
ATOM 755 C CA . ARG A 1 93 ? 15.306 -2.953 21.669 1.00 82.19 93 ARG A CA 1
ATOM 756 C C . ARG A 1 93 ? 15.955 -1.651 22.146 1.00 82.19 93 ARG A C 1
ATOM 758 O O . ARG A 1 93 ? 16.923 -1.707 22.895 1.00 82.19 93 ARG A O 1
ATOM 765 N N . CYS A 1 94 ? 15.416 -0.500 21.744 1.00 81.75 94 CYS A N 1
ATOM 766 C CA . CYS A 1 94 ? 15.871 0.809 22.209 1.00 81.75 94 CYS A CA 1
ATOM 767 C C . CYS A 1 94 ? 15.603 1.007 23.708 1.00 81.75 94 CYS A C 1
ATOM 769 O O . CYS A 1 94 ? 16.490 1.461 24.415 1.00 81.75 94 CYS A O 1
ATOM 771 N N . THR A 1 95 ? 14.425 0.626 24.206 1.00 80.75 95 THR A N 1
ATOM 772 C CA . THR A 1 95 ? 14.054 0.746 25.624 1.00 80.75 95 THR A CA 1
ATOM 773 C C . THR A 1 95 ? 14.963 -0.097 26.515 1.00 80.75 95 THR A C 1
ATOM 775 O O . THR A 1 95 ? 15.490 0.409 27.498 1.00 80.75 95 THR A O 1
ATOM 778 N N . PHE A 1 96 ? 15.234 -1.352 26.144 1.00 82.44 96 PHE A N 1
ATOM 779 C CA . PHE A 1 96 ? 16.145 -2.203 26.910 1.00 82.44 96 PHE A CA 1
ATOM 780 C C . PHE A 1 96 ? 17.601 -1.722 26.857 1.00 82.44 96 PHE A C 1
ATOM 782 O O . PHE A 1 96 ? 18.357 -2.051 27.765 1.00 82.44 96 PHE A O 1
ATOM 789 N N . SER A 1 97 ? 17.999 -0.957 25.828 1.00 75.12 97 SER A N 1
ATOM 790 C CA . SER A 1 97 ? 19.328 -0.333 25.640 1.00 75.12 97 SER A CA 1
ATOM 791 C C . SER A 1 97 ? 20.543 -1.281 25.613 1.00 75.12 97 SER A C 1
ATOM 793 O O . SER A 1 97 ? 21.634 -0.871 25.223 1.00 75.12 97 SER A O 1
ATOM 795 N N . VAL A 1 98 ? 20.369 -2.556 25.965 1.00 76.56 98 VAL A N 1
ATOM 796 C CA . VAL A 1 98 ? 21.385 -3.611 25.958 1.00 76.56 98 VAL A CA 1
ATOM 797 C C . VAL A 1 98 ? 20.823 -4.890 25.338 1.00 76.56 98 VAL A C 1
ATOM 799 O O . VAL A 1 98 ? 19.644 -5.208 25.480 1.00 76.56 98 VAL A O 1
ATOM 802 N N . THR A 1 99 ? 21.678 -5.655 24.659 1.00 76.12 99 THR A N 1
ATOM 803 C CA . THR A 1 99 ? 21.291 -6.910 23.987 1.00 76.12 99 THR A CA 1
ATOM 804 C C . THR A 1 99 ? 20.837 -7.988 24.978 1.00 76.12 99 THR A C 1
ATOM 806 O O . THR A 1 99 ? 19.978 -8.806 24.656 1.00 76.12 99 THR A O 1
ATOM 809 N N . HIS A 1 100 ? 21.396 -7.972 26.193 1.00 79.69 100 HIS A N 1
ATOM 810 C CA . HIS A 1 100 ? 21.120 -8.943 27.252 1.00 79.69 100 HIS A CA 1
ATOM 811 C C . HIS A 1 100 ? 20.921 -8.225 28.598 1.00 79.69 100 HIS A C 1
ATOM 813 O O . HIS A 1 100 ? 21.850 -8.175 29.407 1.00 79.69 100 HIS A O 1
ATOM 819 N N . PRO A 1 101 ? 19.744 -7.617 28.840 1.00 82.81 101 PRO A N 1
ATOM 820 C CA . PRO A 1 101 ? 19.456 -6.981 30.119 1.00 82.81 101 PRO A CA 1
ATOM 821 C C . PRO A 1 101 ? 19.426 -8.027 31.235 1.00 82.81 101 PRO A C 1
ATOM 823 O O . PRO A 1 101 ? 18.968 -9.154 31.036 1.00 82.81 101 PRO A O 1
ATOM 826 N N . ASN A 1 102 ? 19.886 -7.649 32.430 1.00 89.06 102 ASN A N 1
ATOM 827 C CA . ASN A 1 102 ? 19.649 -8.478 33.608 1.00 89.06 102 ASN A CA 1
ATOM 828 C C . ASN A 1 102 ? 18.139 -8.538 33.918 1.00 89.06 102 ASN A C 1
ATOM 830 O O . ASN A 1 102 ? 17.369 -7.683 33.472 1.00 89.06 102 ASN A O 1
ATOM 834 N N . LEU A 1 103 ? 17.721 -9.543 34.694 1.00 89.19 103 LEU A N 1
ATOM 835 C CA . LEU A 1 103 ? 16.306 -9.806 34.976 1.00 89.19 103 LEU A CA 1
ATOM 836 C C . LEU A 1 103 ? 15.566 -8.577 35.529 1.00 89.19 103 LEU A C 1
ATOM 838 O O . LEU A 1 103 ? 14.441 -8.310 35.118 1.00 89.19 103 LEU A O 1
ATOM 842 N N . TRP A 1 104 ? 16.189 -7.813 36.424 1.00 89.88 104 TRP A N 1
ATOM 843 C CA . TRP A 1 104 ? 15.553 -6.666 37.073 1.00 89.88 104 TRP A CA 1
ATOM 844 C C . TRP A 1 104 ? 15.382 -5.480 36.128 1.00 89.88 104 TRP A C 1
ATOM 846 O O . TRP A 1 104 ? 14.322 -4.861 36.121 1.00 89.88 104 TRP A O 1
ATOM 856 N N . VAL A 1 105 ? 16.378 -5.211 35.280 1.00 85.19 105 VAL A N 1
ATOM 857 C CA . VAL A 1 105 ? 16.275 -4.201 34.215 1.00 85.19 105 VAL A CA 1
ATOM 858 C C . VAL A 1 105 ? 15.194 -4.605 33.216 1.00 85.19 105 VAL A C 1
ATOM 860 O O . VAL A 1 105 ? 14.342 -3.794 32.863 1.00 85.19 105 VAL A O 1
ATOM 863 N N . PHE A 1 106 ? 15.168 -5.877 32.814 1.00 86.56 106 PHE A N 1
ATOM 864 C CA . PHE A 1 106 ? 14.150 -6.396 31.908 1.00 86.56 106 PHE A CA 1
ATOM 865 C C . PHE A 1 106 ? 12.731 -6.235 32.476 1.00 86.56 106 PHE A C 1
ATOM 867 O O . PHE A 1 106 ? 11.854 -5.690 31.806 1.00 86.56 106 PHE A O 1
ATOM 874 N N . LEU A 1 107 ? 12.509 -6.664 33.722 1.00 90.00 107 LEU A N 1
ATOM 875 C CA . LEU A 1 107 ? 11.215 -6.530 34.394 1.00 90.00 107 LEU A CA 1
ATOM 876 C C . LEU A 1 107 ? 10.838 -5.061 34.621 1.00 90.00 107 LEU A C 1
ATOM 878 O O . LEU A 1 107 ? 9.687 -4.692 34.398 1.00 90.00 107 LEU A O 1
ATOM 882 N N . GLY A 1 108 ? 11.795 -4.215 35.009 1.00 89.81 108 GLY A N 1
ATOM 883 C CA . GLY A 1 108 ? 11.582 -2.783 35.207 1.00 89.81 108 GLY A CA 1
ATOM 884 C C . GLY A 1 108 ? 11.106 -2.083 33.934 1.00 89.81 108 GLY A C 1
ATOM 885 O O . GLY A 1 108 ? 10.099 -1.373 33.960 1.00 89.81 108 GLY A O 1
ATOM 886 N N . GLU A 1 109 ? 11.763 -2.339 32.803 1.00 88.25 109 GLU A N 1
ATOM 887 C CA . GLU A 1 109 ? 11.366 -1.771 31.510 1.00 88.25 109 GLU A CA 1
ATOM 888 C C . GLU A 1 109 ? 10.013 -2.313 31.015 1.00 88.25 109 GLU A C 1
ATOM 890 O O . GLU A 1 109 ? 9.200 -1.554 30.481 1.00 88.25 109 GLU A O 1
ATOM 895 N N . LEU A 1 110 ? 9.701 -3.592 31.259 1.00 88.38 110 LEU A N 1
ATOM 896 C CA . LEU A 1 110 ? 8.369 -4.137 30.970 1.00 88.38 110 LEU A CA 1
ATOM 897 C C . LEU A 1 110 ? 7.270 -3.493 31.826 1.00 88.38 110 LEU A C 1
ATOM 899 O O . LEU A 1 110 ? 6.191 -3.190 31.310 1.00 88.38 110 LEU A O 1
ATOM 903 N N . CYS A 1 111 ? 7.534 -3.249 33.111 1.00 89.75 111 CYS A N 1
ATOM 904 C CA . CYS A 1 111 ? 6.604 -2.555 33.999 1.00 89.75 111 CYS A CA 1
ATOM 905 C C . CYS A 1 111 ? 6.327 -1.127 33.512 1.00 89.75 111 CYS A C 1
ATOM 907 O O . CYS A 1 111 ? 5.160 -0.744 33.410 1.00 89.75 111 CYS A O 1
ATOM 909 N N . LYS A 1 112 ? 7.365 -0.366 33.138 1.00 86.75 112 LYS A N 1
ATOM 910 C CA . LYS A 1 112 ? 7.219 0.982 32.554 1.00 86.75 112 LYS A CA 1
ATOM 911 C C . LYS A 1 112 ? 6.382 0.955 31.276 1.00 86.75 112 LYS A C 1
ATOM 913 O O . LYS A 1 112 ? 5.457 1.751 31.108 1.00 86.75 112 LYS A O 1
ATOM 918 N N . LEU A 1 113 ? 6.662 0.002 30.388 1.00 86.12 113 LEU A N 1
ATOM 919 C CA . LEU A 1 113 ? 5.908 -0.178 29.153 1.00 86.12 113 LEU A CA 1
ATOM 920 C C . LEU A 1 113 ? 4.427 -0.458 29.437 1.00 86.12 113 LEU A C 1
ATOM 922 O O . LEU A 1 113 ? 3.564 0.179 28.835 1.00 86.12 113 LEU A O 1
ATOM 926 N N . ASN A 1 114 ? 4.123 -1.349 30.382 1.00 86.88 114 ASN A N 1
ATOM 927 C CA . ASN A 1 114 ? 2.745 -1.660 30.758 1.00 86.88 114 ASN A CA 1
ATOM 928 C C . ASN A 1 114 ? 2.024 -0.450 31.382 1.00 86.88 114 ASN A C 1
ATOM 930 O O . ASN A 1 114 ? 0.885 -0.146 31.025 1.00 86.88 114 ASN A O 1
ATOM 934 N N . GLN A 1 115 ? 2.702 0.307 32.250 1.00 87.75 115 GLN A N 1
ATOM 935 C CA . GLN A 1 115 ? 2.162 1.545 32.825 1.00 87.75 115 GLN A CA 1
ATOM 936 C C . GLN A 1 115 ? 1.771 2.560 31.742 1.00 87.75 115 GLN A C 1
ATOM 938 O O . GLN A 1 115 ? 0.710 3.178 31.840 1.00 87.75 115 GLN A O 1
ATOM 943 N N . ASN A 1 116 ? 2.563 2.690 30.675 1.00 84.06 116 ASN A N 1
ATOM 944 C CA . ASN A 1 116 ? 2.233 3.570 29.551 1.00 84.06 116 ASN A CA 1
ATOM 945 C C . ASN A 1 116 ? 0.954 3.133 28.820 1.00 84.06 116 ASN A C 1
ATOM 947 O O . ASN A 1 116 ? 0.116 3.976 28.493 1.00 84.06 116 ASN A O 1
ATOM 951 N N . TYR A 1 117 ? 0.756 1.827 28.613 1.00 83.88 117 TYR A N 1
ATOM 952 C CA . TYR A 1 117 ? -0.492 1.311 28.041 1.00 83.88 117 TYR A CA 1
ATOM 953 C C . TYR A 1 117 ? -1.691 1.544 28.964 1.00 83.88 117 TYR A C 1
ATOM 955 O O . TYR A 1 117 ? -2.747 1.962 28.486 1.00 83.88 117 TYR A O 1
ATOM 963 N N . HIS A 1 118 ? -1.532 1.350 30.275 1.00 87.12 118 HIS A N 1
ATOM 964 C CA . HIS A 1 118 ? -2.581 1.649 31.252 1.00 87.12 118 HIS A CA 1
ATOM 965 C C . HIS A 1 118 ? -2.950 3.139 31.274 1.00 87.12 118 HIS A C 1
ATOM 967 O O . HIS A 1 118 ? -4.137 3.468 31.292 1.00 87.12 118 HIS A O 1
ATOM 973 N N . ARG A 1 119 ? -1.965 4.045 31.205 1.00 85.94 119 ARG A N 1
ATOM 974 C CA . ARG A 1 119 ? -2.205 5.494 31.090 1.00 85.94 119 ARG A CA 1
ATOM 975 C C . ARG A 1 119 ? -2.975 5.835 29.815 1.00 85.94 119 ARG A C 1
ATOM 977 O O . ARG A 1 119 ? -3.984 6.529 29.894 1.00 85.94 119 ARG A O 1
ATOM 984 N N . ALA A 1 120 ? -2.555 5.307 28.664 1.00 84.44 120 ALA A N 1
ATOM 985 C CA . ALA A 1 120 ? -3.241 5.538 27.392 1.00 84.44 120 ALA A CA 1
ATOM 986 C C . ALA A 1 120 ? -4.682 4.994 27.399 1.00 84.44 120 ALA A C 1
ATOM 988 O O . ALA A 1 120 ? -5.597 5.649 26.902 1.00 84.44 120 ALA A O 1
ATOM 989 N N . HIS A 1 121 ? -4.905 3.821 27.994 1.00 85.50 121 HIS A N 1
ATOM 990 C CA . HIS A 1 121 ? -6.244 3.263 28.167 1.00 85.50 121 HIS A CA 1
ATOM 991 C C . HIS A 1 121 ? -7.112 4.148 29.071 1.00 85.50 121 HIS A C 1
ATOM 993 O O . HIS A 1 121 ? -8.235 4.472 28.700 1.00 85.50 121 HIS A O 1
ATOM 999 N N . SER A 1 122 ? -6.578 4.587 30.215 1.00 88.12 122 SER A N 1
ATOM 1000 C CA . SER A 1 122 ? -7.268 5.494 31.142 1.00 88.12 122 SER A CA 1
ATOM 1001 C C . SER A 1 122 ? -7.660 6.814 30.468 1.00 88.12 122 SER A C 1
ATOM 1003 O O . SER A 1 122 ? -8.789 7.284 30.606 1.00 88.12 122 SER A O 1
ATOM 1005 N N . GLN A 1 123 ? -6.763 7.389 29.661 1.00 85.69 123 GLN A N 1
ATOM 1006 C CA . GLN A 1 123 ? -7.058 8.574 28.854 1.00 85.69 123 GLN A CA 1
ATOM 1007 C C . GLN A 1 123 ? -8.249 8.330 27.919 1.00 85.69 123 GLN A C 1
ATOM 1009 O O . GLN A 1 123 ? -9.207 9.099 27.959 1.00 85.69 123 GLN A O 1
ATOM 1014 N N . LEU A 1 124 ? -8.239 7.232 27.155 1.00 85.06 124 LEU A N 1
ATOM 1015 C CA . LEU A 1 124 ? -9.340 6.882 26.250 1.00 85.06 124 LEU A CA 1
ATOM 1016 C C . LEU A 1 124 ? -10.668 6.691 26.989 1.00 85.06 124 LEU A C 1
ATOM 1018 O O . LEU A 1 124 ? -11.691 7.200 26.534 1.00 85.06 124 LEU A O 1
ATOM 1022 N N . THR A 1 125 ? -10.665 5.995 28.130 1.00 89.81 125 THR A N 1
ATOM 1023 C CA . THR A 1 125 ? -11.882 5.795 28.935 1.00 89.81 125 THR A CA 1
ATOM 1024 C C . THR A 1 125 ? -12.428 7.101 29.503 1.00 89.81 125 THR A C 1
ATOM 1026 O O . THR A 1 125 ? -13.636 7.234 29.662 1.00 89.81 125 THR A O 1
ATOM 1029 N N . ASN A 1 126 ? -11.558 8.083 29.741 1.00 90.38 126 ASN A N 1
ATOM 1030 C CA . ASN A 1 126 ? -11.927 9.422 30.201 1.00 90.38 126 ASN A CA 1
ATOM 1031 C C . ASN A 1 126 ? -12.237 10.394 29.044 1.00 90.38 126 ASN A C 1
ATOM 1033 O O . ASN A 1 126 ? -12.357 11.596 29.265 1.00 90.38 126 ASN A O 1
ATOM 1037 N N . GLY A 1 127 ? -12.339 9.904 27.802 1.00 86.81 127 GLY A N 1
ATOM 1038 C CA . GLY A 1 127 ? -12.611 10.731 26.622 1.00 86.81 127 GLY A CA 1
ATOM 1039 C C . GLY A 1 127 ? -11.441 11.618 26.179 1.00 86.81 127 GLY A C 1
ATOM 1040 O O . GLY A 1 127 ? -11.601 12.440 25.275 1.00 86.81 127 GLY A O 1
ATOM 1041 N N . LEU A 1 128 ? -10.261 11.454 26.779 1.00 83.31 128 LEU A N 1
ATOM 1042 C CA . LEU A 1 128 ? -9.031 12.117 26.359 1.00 83.31 128 LEU A CA 1
ATOM 1043 C C . LEU A 1 128 ? -8.418 11.362 25.175 1.00 83.31 128 LEU A C 1
ATOM 1045 O O . LEU A 1 128 ? -8.510 10.138 25.075 1.00 83.31 128 LEU A O 1
ATOM 1049 N N . GLN A 1 129 ? -7.758 12.087 24.272 1.00 73.00 129 GLN A N 1
ATOM 1050 C CA . GLN A 1 129 ? -7.015 11.465 23.178 1.00 73.00 129 GLN A CA 1
ATOM 1051 C C . GLN A 1 129 ? -5.551 11.277 23.581 1.00 73.00 129 GLN A C 1
ATOM 1053 O O . GLN A 1 129 ? -4.867 12.276 23.807 1.00 73.00 129 GLN A O 1
ATOM 1058 N N . PRO A 1 130 ? -5.038 10.033 23.626 1.00 70.06 130 PRO A N 1
ATOM 1059 C CA . PRO A 1 130 ? -3.617 9.799 23.816 1.00 70.06 130 PRO A CA 1
ATOM 1060 C C . PRO A 1 130 ? -2.818 10.493 22.714 1.00 70.06 130 PRO A C 1
ATOM 1062 O O . PRO A 1 130 ? -3.054 10.274 21.520 1.00 70.06 130 PRO A O 1
ATOM 1065 N N . THR A 1 131 ? -1.856 11.325 23.104 1.00 59.56 131 THR A N 1
ATOM 1066 C CA . THR A 1 131 ? -0.918 11.966 22.186 1.00 59.56 131 THR A CA 1
ATOM 1067 C C . THR A 1 131 ? 0.020 10.911 21.621 1.00 59.56 131 THR A C 1
ATOM 1069 O O . THR A 1 131 ? 1.062 10.585 22.177 1.00 59.56 131 THR A O 1
ATOM 1072 N N . ARG A 1 132 ? -0.336 10.351 20.465 1.00 61.22 132 ARG A N 1
ATOM 1073 C CA . ARG A 1 132 ? 0.641 9.644 19.642 1.00 61.22 132 ARG A CA 1
ATOM 1074 C C . ARG A 1 132 ? 1.272 10.656 18.698 1.00 61.22 132 ARG A C 1
ATOM 1076 O O . ARG A 1 132 ? 0.578 11.197 17.837 1.00 61.22 132 ARG A O 1
ATOM 1083 N N . ASN A 1 133 ? 2.586 10.847 18.804 1.00 57.81 133 ASN A N 1
ATOM 1084 C CA . ASN A 1 133 ? 3.385 11.631 17.859 1.00 57.81 133 ASN A CA 1
ATOM 1085 C C . ASN A 1 133 ? 3.444 10.932 16.487 1.00 57.81 133 ASN A C 1
ATOM 1087 O O . ASN A 1 133 ? 4.468 10.401 16.058 1.00 57.81 133 ASN A O 1
ATOM 1091 N N . LEU A 1 134 ? 2.317 10.878 15.773 1.00 64.31 134 LEU A N 1
ATOM 1092 C CA . LEU A 1 134 ? 2.294 10.477 14.376 1.00 64.31 134 LEU A CA 1
ATOM 1093 C C . LEU A 1 134 ? 2.615 11.704 13.529 1.00 64.31 134 LEU A C 1
ATOM 1095 O O . LEU A 1 134 ? 1.872 12.684 13.545 1.00 64.31 134 LEU A O 1
ATOM 1099 N N . LYS A 1 135 ? 3.701 11.643 12.749 1.00 69.31 135 LYS A N 1
ATOM 1100 C CA . LYS A 1 135 ? 4.065 12.734 11.832 1.00 69.31 135 LYS A CA 1
ATOM 1101 C C . LYS A 1 135 ? 2.843 13.107 10.978 1.00 69.31 135 LYS A C 1
ATOM 1103 O O . LYS A 1 135 ? 2.269 12.237 10.319 1.00 69.31 135 LYS A O 1
ATOM 1108 N N . SER A 1 136 ? 2.486 14.395 10.949 1.00 72.62 136 SER A N 1
ATOM 1109 C CA . SER A 1 136 ? 1.290 14.927 10.264 1.00 72.62 136 SER A CA 1
ATOM 1110 C C . SER A 1 136 ? 1.132 14.404 8.826 1.00 72.62 136 SER A C 1
ATOM 1112 O O . SER A 1 136 ? 0.040 14.016 8.408 1.00 72.62 136 SER A O 1
ATOM 1114 N N . LYS A 1 137 ? 2.246 14.235 8.097 1.00 72.50 137 LYS A N 1
ATOM 1115 C CA . LYS A 1 137 ? 2.273 13.640 6.747 1.00 72.50 137 LYS A CA 1
ATOM 1116 C C . LYS A 1 137 ? 1.599 12.259 6.652 1.00 72.50 137 LYS A C 1
ATOM 1118 O O . LYS A 1 137 ? 0.923 11.976 5.664 1.00 72.50 137 LYS A O 1
ATOM 1123 N N . TYR A 1 138 ? 1.753 11.401 7.663 1.00 76.25 138 TYR A N 1
ATOM 1124 C CA . TYR A 1 138 ? 1.154 10.064 7.683 1.00 76.25 138 TYR A CA 1
ATOM 1125 C C . TYR A 1 138 ? -0.345 10.128 7.984 1.00 76.25 138 TYR A C 1
ATOM 1127 O O . TYR A 1 138 ? -1.119 9.410 7.354 1.00 76.25 138 TYR A O 1
ATOM 1135 N N . LEU A 1 139 ? -0.770 11.035 8.871 1.00 80.12 139 LEU A N 1
ATOM 1136 C CA . LEU A 1 139 ? -2.189 11.283 9.153 1.00 80.12 139 LEU A CA 1
ATOM 1137 C C . LEU A 1 139 ? -2.919 11.813 7.916 1.00 80.12 139 LEU A C 1
ATOM 1139 O O . LEU A 1 139 ? -3.984 11.307 7.561 1.00 80.12 139 LEU A O 1
ATOM 1143 N N . ILE A 1 140 ? -2.314 12.775 7.215 1.00 79.94 140 ILE A N 1
ATOM 1144 C CA . ILE A 1 140 ? -2.851 13.335 5.970 1.00 79.94 140 ILE A CA 1
ATOM 1145 C C . ILE A 1 140 ? -2.977 12.242 4.903 1.00 79.94 140 ILE A C 1
ATOM 1147 O O . ILE A 1 140 ? -4.028 12.125 4.273 1.00 79.94 140 ILE A O 1
ATOM 1151 N N . ASN A 1 141 ? -1.953 11.401 4.722 1.00 82.62 141 ASN A N 1
ATOM 1152 C CA . ASN A 1 141 ? -2.007 10.295 3.762 1.00 82.62 141 ASN A CA 1
ATOM 1153 C C . ASN A 1 141 ? -3.085 9.264 4.115 1.00 82.62 141 ASN A C 1
ATOM 1155 O O . ASN A 1 141 ? -3.852 8.861 3.241 1.00 82.62 141 ASN A O 1
ATOM 1159 N N . SER A 1 142 ? -3.187 8.864 5.384 1.00 85.06 142 SER A N 1
ATOM 1160 C CA . SER A 1 142 ? -4.228 7.939 5.839 1.00 85.06 142 SER A CA 1
ATOM 1161 C C . SER A 1 142 ? -5.627 8.508 5.626 1.00 85.06 142 SER A C 1
ATOM 1163 O O . SER A 1 142 ? -6.490 7.796 5.113 1.00 85.06 142 SER A O 1
ATOM 1165 N N . ARG A 1 143 ? -5.833 9.798 5.925 1.00 85.88 143 ARG A N 1
ATOM 1166 C CA . ARG A 1 143 ? -7.098 10.501 5.676 1.00 85.88 143 ARG A CA 1
ATOM 1167 C C . ARG A 1 143 ? -7.435 10.546 4.184 1.00 85.88 143 ARG A C 1
ATOM 1169 O O . ARG A 1 143 ? -8.565 10.250 3.819 1.00 85.88 143 ARG A O 1
ATOM 1176 N N . ARG A 1 144 ? -6.465 10.854 3.317 1.00 88.06 144 ARG A N 1
ATOM 1177 C CA . ARG A 1 144 ? -6.658 10.870 1.854 1.00 88.06 144 ARG A CA 1
ATOM 1178 C C . ARG A 1 144 ? -7.092 9.509 1.314 1.00 88.06 144 ARG A C 1
ATOM 1180 O O . ARG A 1 144 ? -8.035 9.450 0.534 1.00 88.06 144 ARG A O 1
ATOM 1187 N N . ILE A 1 145 ? -6.432 8.431 1.744 1.00 91.56 145 ILE A N 1
ATOM 1188 C CA . ILE A 1 145 ? -6.789 7.068 1.321 1.00 91.56 145 ILE A CA 1
ATOM 1189 C C . ILE A 1 145 ? -8.184 6.697 1.828 1.00 91.56 145 ILE A C 1
ATOM 1191 O O . ILE A 1 145 ? -8.959 6.122 1.070 1.00 91.56 145 ILE A O 1
ATOM 1195 N N . LYS A 1 146 ? -8.522 7.055 3.075 1.00 91.62 146 LYS A N 1
ATOM 1196 C CA . LYS A 1 146 ? -9.852 6.806 3.644 1.00 91.62 146 LYS A CA 1
ATOM 1197 C C . LYS A 1 146 ? -10.946 7.489 2.817 1.00 91.62 146 LYS A C 1
ATOM 1199 O O . LYS A 1 146 ? -11.826 6.803 2.320 1.00 91.62 146 LYS A O 1
ATOM 1204 N N . ILE A 1 147 ? -10.810 8.795 2.573 1.00 92.44 147 ILE A N 1
ATOM 1205 C CA . ILE A 1 147 ? -11.764 9.569 1.762 1.00 92.44 147 ILE A CA 1
ATOM 1206 C C . ILE A 1 147 ? -11.886 8.989 0.347 1.00 92.44 147 ILE A C 1
ATOM 1208 O O . ILE A 1 147 ? -12.986 8.856 -0.174 1.00 92.44 147 ILE A O 1
ATOM 1212 N N . ALA A 1 148 ? -10.767 8.630 -0.292 1.00 94.31 148 ALA A N 1
ATOM 1213 C CA . ALA A 1 148 ? -10.804 8.033 -1.626 1.00 94.31 148 ALA A CA 1
ATOM 1214 C C . ALA A 1 148 ? -11.519 6.671 -1.629 1.00 94.31 148 ALA A C 1
ATOM 1216 O O . ALA A 1 148 ? -12.244 6.378 -2.575 1.00 94.31 148 ALA A O 1
ATOM 1217 N N . SER A 1 149 ? -11.336 5.864 -0.581 1.00 95.19 149 SER A N 1
ATOM 1218 C CA . SER A 1 149 ? -12.000 4.560 -0.443 1.00 95.19 149 SER A CA 1
ATOM 1219 C C . SER A 1 149 ? -13.510 4.746 -0.303 1.00 95.19 149 SER A C 1
ATOM 1221 O O . SER A 1 149 ? -14.258 4.201 -1.102 1.00 95.19 149 SER A O 1
ATOM 1223 N N . GLU A 1 150 ? -13.945 5.634 0.595 1.00 95.19 150 GLU A N 1
ATOM 1224 C CA . GLU A 1 150 ? -15.364 5.973 0.787 1.00 95.19 150 GLU A CA 1
ATOM 1225 C C . GLU A 1 150 ? -16.011 6.500 -0.506 1.00 95.19 150 GLU A C 1
ATOM 1227 O O . GLU A 1 150 ? -17.118 6.106 -0.863 1.00 95.19 150 GLU A O 1
ATOM 1232 N N . GLN A 1 151 ? -15.305 7.353 -1.257 1.00 96.31 151 GLN A N 1
ATOM 1233 C CA . GLN A 1 151 ? -15.779 7.856 -2.551 1.00 96.31 151 GLN A CA 1
ATOM 1234 C C . GLN A 1 151 ? -15.894 6.753 -3.613 1.00 96.31 151 GLN A C 1
ATOM 1236 O O . GLN A 1 151 ? -16.785 6.815 -4.460 1.00 96.31 151 GLN A O 1
ATOM 1241 N N . LEU A 1 152 ? -14.986 5.774 -3.609 1.00 97.25 152 LEU A N 1
ATOM 1242 C CA . LEU A 1 152 ? -15.019 4.644 -4.538 1.00 97.25 152 LEU A CA 1
ATOM 1243 C C . LEU A 1 152 ? -16.149 3.666 -4.190 1.00 97.25 152 LEU A C 1
ATOM 1245 O O . LEU A 1 152 ? -16.776 3.113 -5.098 1.00 97.25 152 LEU A O 1
ATOM 1249 N N . ASP A 1 153 ? -16.402 3.453 -2.902 1.00 95.56 153 ASP A N 1
ATOM 1250 C CA . ASP A 1 153 ? -17.471 2.581 -2.407 1.00 95.56 153 ASP A CA 1
ATOM 1251 C C . ASP A 1 153 ? -18.847 3.190 -2.684 1.00 95.56 153 ASP A C 1
ATOM 1253 O O . ASP A 1 153 ? -19.748 2.498 -3.149 1.00 95.56 153 ASP A O 1
ATOM 1257 N N . ALA A 1 154 ? -18.976 4.511 -2.530 1.00 96.19 154 ALA A N 1
ATOM 1258 C CA . ALA A 1 154 ? -20.169 5.262 -2.912 1.00 96.19 154 ALA A CA 1
ATOM 1259 C C . ALA A 1 154 ? -20.350 5.422 -4.439 1.00 96.19 154 ALA A C 1
ATOM 1261 O O . ALA A 1 154 ? -21.326 6.026 -4.878 1.00 96.19 154 ALA A O 1
ATOM 1262 N N . GLY A 1 155 ? -19.406 4.946 -5.261 1.00 95.62 155 GLY A N 1
ATOM 1263 C CA . GLY A 1 155 ? -19.457 5.078 -6.723 1.00 95.62 155 GLY A CA 1
ATOM 1264 C C . GLY A 1 155 ? -19.243 6.504 -7.252 1.00 95.62 155 GLY A C 1
ATOM 1265 O O . GLY A 1 155 ? -19.430 6.751 -8.441 1.00 95.62 155 GLY A O 1
ATOM 1266 N N . VAL A 1 156 ? -18.817 7.442 -6.400 1.00 97.25 156 VAL A N 1
ATOM 1267 C CA . VAL A 1 156 ? -18.555 8.850 -6.756 1.00 97.25 156 VAL A CA 1
ATOM 1268 C C . VAL A 1 156 ? -17.316 8.980 -7.643 1.00 97.25 156 VAL A C 1
ATOM 1270 O O . VAL A 1 156 ? -17.236 9.867 -8.493 1.00 97.25 156 VAL A O 1
ATOM 1273 N N . ILE A 1 157 ? -16.325 8.106 -7.449 1.00 97.12 157 ILE A N 1
ATOM 1274 C CA . ILE A 1 157 ? -15.112 8.064 -8.269 1.00 97.12 157 ILE A CA 1
ATOM 1275 C C . ILE A 1 157 ? -14.915 6.685 -8.892 1.00 97.12 157 ILE A C 1
ATOM 1277 O O . ILE A 1 157 ? -15.228 5.659 -8.296 1.00 97.12 157 ILE A O 1
ATOM 1281 N N . SER A 1 158 ? -14.331 6.659 -10.089 1.00 97.69 158 SER A N 1
ATOM 1282 C CA . SER A 1 158 ? -13.915 5.418 -10.739 1.00 97.69 158 SER A CA 1
ATOM 1283 C C . SER A 1 158 ? -12.663 4.820 -10.086 1.00 97.69 158 SER A C 1
ATOM 1285 O O . SER A 1 158 ? -11.890 5.517 -9.420 1.00 97.69 158 SER A O 1
ATOM 1287 N N . VAL A 1 159 ? -12.400 3.539 -10.362 1.00 97.56 159 VAL A N 1
ATOM 1288 C CA . VAL A 1 159 ? -11.155 2.848 -9.969 1.00 97.56 159 VAL A CA 1
ATOM 1289 C C . VAL A 1 159 ? -9.914 3.604 -10.456 1.00 97.56 159 VAL A C 1
ATOM 1291 O O . VAL A 1 159 ? -8.937 3.749 -9.723 1.00 97.56 159 VAL A O 1
ATOM 1294 N N . TRP A 1 160 ? -9.966 4.160 -11.669 1.00 96.94 160 TRP A N 1
ATOM 1295 C CA . TRP A 1 160 ? -8.893 4.995 -12.207 1.00 96.94 160 TRP A CA 1
ATOM 1296 C C . TRP A 1 160 ? -8.642 6.242 -11.349 1.00 96.94 160 TRP A C 1
ATOM 1298 O O . TRP A 1 160 ? -7.508 6.507 -10.944 1.00 96.94 160 TRP A O 1
ATOM 1308 N N . ASN A 1 161 ? -9.704 6.988 -11.029 1.00 95.81 161 ASN A N 1
ATOM 1309 C CA . ASN A 1 161 ? -9.615 8.208 -10.224 1.00 95.81 161 ASN A CA 1
ATOM 1310 C C . ASN A 1 161 ? -9.109 7.920 -8.805 1.00 95.81 161 ASN A C 1
ATOM 1312 O O . ASN A 1 161 ? -8.319 8.702 -8.270 1.00 95.81 161 ASN A O 1
ATOM 1316 N N . PHE A 1 162 ? -9.513 6.791 -8.219 1.00 96.81 162 PHE A N 1
ATOM 1317 C CA . PHE A 1 162 ? -8.975 6.308 -6.949 1.00 96.81 162 PHE A CA 1
ATOM 1318 C C . PHE A 1 162 ? -7.457 6.104 -7.029 1.00 96.81 162 PHE A C 1
ATOM 1320 O O . PHE A 1 162 ? -6.709 6.695 -6.247 1.00 96.81 162 PHE A O 1
ATOM 1327 N N . LEU A 1 163 ? -6.987 5.329 -8.013 1.00 95.94 163 LEU A N 1
ATOM 1328 C CA . LEU A 1 163 ? -5.564 5.025 -8.173 1.00 95.94 163 LEU A CA 1
ATOM 1329 C C . LEU A 1 163 ? -4.733 6.298 -8.352 1.00 95.94 163 LEU A C 1
ATOM 1331 O O . LEU A 1 163 ? -3.705 6.451 -7.693 1.00 95.94 163 LEU A O 1
ATOM 1335 N N . VAL A 1 164 ? -5.206 7.243 -9.173 1.00 93.44 164 VAL A N 1
ATOM 1336 C CA . VAL A 1 164 ? -4.553 8.546 -9.366 1.00 93.44 164 VAL A CA 1
ATOM 1337 C C . VAL A 1 164 ? -4.460 9.322 -8.048 1.00 93.44 164 VAL A C 1
ATOM 1339 O O . VAL A 1 164 ? -3.368 9.778 -7.697 1.00 93.44 164 VAL A O 1
ATOM 1342 N N . LYS A 1 165 ? -5.556 9.428 -7.282 1.00 91.50 165 LYS A N 1
ATOM 1343 C CA . LYS A 1 165 ? -5.577 10.117 -5.976 1.00 91.50 165 LYS A CA 1
ATOM 1344 C C . LYS A 1 165 ? -4.610 9.487 -4.966 1.00 91.50 165 LYS A C 1
ATOM 1346 O O . LYS A 1 165 ? -3.988 10.211 -4.186 1.00 91.50 165 LYS A O 1
ATOM 1351 N N . CYS A 1 166 ? -4.455 8.166 -4.988 1.00 91.50 166 CYS A N 1
ATOM 1352 C CA . CYS A 1 166 ? -3.608 7.444 -4.041 1.00 91.50 166 CYS A CA 1
ATOM 1353 C C . CYS A 1 166 ? -2.105 7.490 -4.369 1.00 91.50 166 CYS A C 1
ATOM 1355 O O . CYS A 1 166 ? -1.300 7.289 -3.459 1.00 91.50 166 CYS A O 1
ATOM 1357 N N . THR A 1 167 ? -1.695 7.833 -5.599 1.00 90.56 167 THR A N 1
ATOM 1358 C CA . THR A 1 167 ? -0.263 7.893 -5.990 1.00 90.56 167 THR A CA 1
ATOM 1359 C C . THR A 1 167 ? 0.598 8.820 -5.115 1.00 90.56 167 THR A C 1
ATOM 1361 O O . THR A 1 167 ? 1.806 8.612 -4.951 1.00 90.56 167 THR A O 1
ATOM 1364 N N . TYR A 1 168 ? 0.001 9.836 -4.488 1.00 82.81 168 TYR A N 1
ATOM 1365 C CA . TYR A 1 168 ? 0.699 10.706 -3.537 1.00 82.81 168 TYR A CA 1
ATOM 1366 C C . TYR A 1 168 ? 1.187 9.956 -2.295 1.00 82.81 168 TYR A C 1
ATOM 1368 O O . TYR A 1 168 ? 2.240 10.286 -1.748 1.00 82.81 168 TYR A O 1
ATOM 1376 N N . SER A 1 169 ? 0.463 8.923 -1.862 1.00 82.69 169 SER A N 1
ATOM 1377 C CA . SER A 1 169 ? 0.778 8.175 -0.646 1.00 82.69 169 SER A CA 1
ATOM 1378 C C . SER A 1 169 ? 2.089 7.396 -0.750 1.00 82.69 169 SER A C 1
ATOM 1380 O O . SER A 1 169 ? 2.771 7.233 0.260 1.00 82.69 169 SER A O 1
ATOM 1382 N N . CYS A 1 170 ? 2.483 6.975 -1.955 1.00 83.88 170 CYS A N 1
ATOM 1383 C CA . CYS A 1 170 ? 3.741 6.267 -2.193 1.00 83.88 170 CYS A CA 1
ATOM 1384 C C . CYS A 1 170 ? 4.868 7.167 -2.725 1.00 83.88 170 CYS A C 1
ATOM 1386 O O . CYS A 1 170 ? 6.010 6.724 -2.764 1.00 83.88 170 CYS A O 1
ATOM 1388 N N . SER A 1 171 ? 4.591 8.424 -3.095 1.00 83.06 171 SER A N 1
ATOM 1389 C CA . SER A 1 171 ? 5.547 9.275 -3.826 1.00 83.06 171 SER A CA 1
ATOM 1390 C C . SER A 1 171 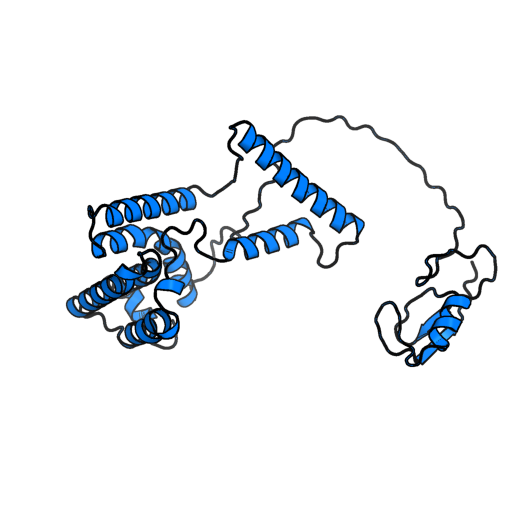? 6.866 9.514 -3.084 1.00 83.06 171 SER A C 1
ATOM 1392 O O . SER A 1 171 ? 7.924 9.412 -3.692 1.00 83.06 171 SER A O 1
ATOM 1394 N N . SER A 1 172 ? 6.830 9.764 -1.770 1.00 81.75 172 SER A N 1
ATOM 1395 C CA . SER A 1 172 ? 8.069 9.970 -1.000 1.00 81.75 172 SER A CA 1
ATOM 1396 C C . SER A 1 172 ? 8.925 8.705 -0.901 1.00 81.75 172 SER A C 1
ATOM 1398 O O . SER A 1 172 ? 10.148 8.782 -0.927 1.00 81.75 172 SER A O 1
ATOM 1400 N N . TYR A 1 173 ? 8.290 7.539 -0.761 1.00 82.56 173 TYR A N 1
ATOM 1401 C CA . TYR A 1 173 ? 8.990 6.262 -0.668 1.00 82.56 173 TYR A CA 1
ATOM 1402 C C . TYR A 1 173 ? 9.536 5.849 -2.036 1.00 82.56 173 TYR A C 1
ATOM 1404 O O . TYR A 1 173 ? 10.703 5.489 -2.137 1.00 82.56 173 TYR A O 1
ATOM 1412 N N . GLU A 1 174 ? 8.728 5.982 -3.088 1.00 88.81 174 GLU A N 1
ATOM 1413 C CA . GLU A 1 174 ? 9.131 5.745 -4.474 1.00 88.81 174 GLU A CA 1
ATOM 1414 C C . GLU A 1 174 ? 10.369 6.574 -4.841 1.00 88.81 174 GLU A C 1
ATOM 1416 O O . GLU A 1 174 ? 11.367 6.005 -5.276 1.00 88.81 174 GLU A O 1
ATOM 1421 N N . GLN A 1 175 ? 10.355 7.883 -4.564 1.00 86.56 175 GLN A N 1
ATOM 1422 C CA . GLN A 1 175 ? 11.491 8.764 -4.836 1.00 86.56 175 GLN A CA 1
ATOM 1423 C C . GLN A 1 175 ? 12.762 8.309 -4.107 1.00 86.56 175 GLN A C 1
ATOM 1425 O O . GLN A 1 175 ? 13.824 8.245 -4.724 1.00 86.56 175 GLN A O 1
ATOM 1430 N N . ARG A 1 176 ? 12.664 7.941 -2.820 1.00 84.31 176 ARG A N 1
ATOM 1431 C CA . ARG A 1 176 ? 13.812 7.420 -2.056 1.00 84.31 176 ARG A CA 1
ATOM 1432 C C . ARG A 1 176 ? 14.371 6.140 -2.672 1.00 84.31 176 ARG A C 1
ATOM 1434 O O . ARG A 1 176 ? 15.575 6.050 -2.881 1.00 84.31 176 ARG A O 1
ATOM 1441 N N . GLN A 1 177 ? 13.508 5.177 -2.998 1.00 83.88 177 GLN A N 1
ATOM 1442 C CA . GLN A 1 177 ? 13.934 3.915 -3.614 1.00 83.88 177 GLN A CA 1
ATOM 1443 C C . GLN A 1 177 ? 14.590 4.140 -4.979 1.00 83.88 177 GLN A C 1
ATOM 1445 O O . GLN A 1 177 ? 15.577 3.481 -5.309 1.00 83.88 177 GLN A O 1
ATOM 1450 N N . ARG A 1 178 ? 14.083 5.099 -5.759 1.00 85.81 178 ARG A N 1
ATOM 1451 C CA . ARG A 1 178 ? 14.638 5.447 -7.068 1.00 85.81 178 ARG A CA 1
ATOM 1452 C C . ARG A 1 178 ? 16.014 6.106 -6.955 1.00 85.81 178 ARG A C 1
ATOM 1454 O O . ARG A 1 178 ? 16.931 5.685 -7.655 1.00 85.81 178 ARG A O 1
ATOM 1461 N N . LEU A 1 179 ? 16.179 7.076 -6.052 1.00 85.19 179 LEU A N 1
ATOM 1462 C CA . LEU A 1 179 ? 17.467 7.733 -5.784 1.00 85.19 179 LEU A CA 1
ATOM 1463 C C . LEU A 1 179 ? 18.513 6.747 -5.254 1.00 85.19 179 LEU A C 1
ATOM 1465 O O . LEU A 1 179 ? 19.649 6.735 -5.729 1.00 85.19 179 LEU A O 1
ATOM 1469 N N . TRP A 1 180 ? 18.113 5.864 -4.335 1.00 83.00 180 TRP A N 1
ATOM 1470 C CA . TRP A 1 180 ? 18.972 4.789 -3.841 1.00 83.00 180 TRP A CA 1
ATOM 1471 C C . TRP A 1 180 ? 19.407 3.847 -4.972 1.00 83.00 180 TRP A C 1
ATOM 1473 O O . TRP A 1 180 ? 20.589 3.537 -5.117 1.00 83.00 180 TRP A O 1
ATOM 1483 N N . ALA A 1 181 ? 18.477 3.445 -5.844 1.00 82.31 181 ALA A N 1
ATOM 1484 C CA . ALA A 1 181 ? 18.791 2.588 -6.984 1.00 82.31 181 ALA A CA 1
ATOM 1485 C C . ALA A 1 181 ? 19.757 3.249 -7.989 1.00 82.31 181 ALA A C 1
ATOM 1487 O O . ALA A 1 181 ? 20.516 2.533 -8.644 1.00 82.31 181 ALA A O 1
ATOM 1488 N N . LEU A 1 182 ? 19.763 4.582 -8.085 1.00 83.12 182 LEU A N 1
ATOM 1489 C CA . LEU A 1 182 ? 20.700 5.365 -8.899 1.00 83.12 182 LEU A CA 1
ATOM 1490 C C . LEU A 1 182 ? 22.082 5.553 -8.250 1.00 83.12 182 LEU A C 1
ATOM 1492 O O . LEU A 1 182 ? 22.967 6.118 -8.882 1.00 83.12 182 LEU A O 1
ATOM 1496 N N . GLY A 1 183 ? 22.286 5.092 -7.012 1.00 81.25 183 GLY A N 1
ATOM 1497 C CA . GLY A 1 183 ? 23.538 5.314 -6.280 1.00 81.25 183 GLY A CA 1
ATOM 1498 C C . GLY A 1 183 ? 23.703 6.746 -5.762 1.00 81.25 183 GLY A C 1
ATOM 1499 O O . GLY A 1 183 ? 24.782 7.102 -5.312 1.00 81.25 183 GLY A O 1
ATOM 1500 N N . MET A 1 184 ? 22.638 7.555 -5.786 1.00 79.00 184 MET A N 1
ATOM 1501 C CA . MET A 1 184 ? 22.601 8.920 -5.236 1.00 79.00 184 MET A CA 1
ATOM 1502 C C . MET A 1 184 ? 22.081 8.934 -3.788 1.00 79.00 184 MET A C 1
ATOM 1504 O O . MET A 1 184 ? 21.472 9.903 -3.337 1.00 79.00 184 MET A O 1
ATOM 1508 N N . GLY A 1 185 ? 22.231 7.817 -3.074 1.00 56.53 185 GLY A N 1
ATOM 1509 C CA . GLY A 1 185 ? 21.784 7.676 -1.696 1.00 56.53 185 GLY A CA 1
ATOM 1510 C C . GLY A 1 185 ? 22.889 8.056 -0.720 1.00 56.53 185 GLY A C 1
ATOM 1511 O O . GLY A 1 185 ? 23.687 7.189 -0.391 1.00 56.53 185 GLY A O 1
ATOM 1512 N N . ASP A 1 186 ? 22.905 9.327 -0.298 1.00 52.44 186 ASP A N 1
ATOM 1513 C CA . ASP A 1 186 ? 22.920 9.780 1.111 1.00 52.44 186 ASP A CA 1
ATOM 1514 C C . ASP A 1 186 ? 23.784 11.038 1.362 1.00 52.44 186 ASP A C 1
ATOM 1516 O O . ASP A 1 186 ? 25.007 10.970 1.437 1.00 52.44 186 ASP A O 1
ATOM 1520 N N . GLN A 1 187 ? 23.132 12.201 1.502 1.00 44.75 187 GLN A N 1
ATOM 1521 C CA . GLN A 1 187 ? 23.691 13.382 2.191 1.00 44.75 187 GLN A CA 1
ATOM 1522 C C . GLN A 1 187 ? 22.656 14.149 3.026 1.00 44.75 187 GLN A C 1
ATOM 1524 O O . GLN A 1 187 ? 22.968 15.201 3.562 1.00 44.75 187 GLN A O 1
ATOM 1529 N N . ASN A 1 188 ? 21.424 13.659 3.161 1.00 40.44 188 ASN A N 1
ATOM 1530 C CA . ASN A 1 188 ? 20.417 14.308 4.004 1.00 40.44 188 ASN A CA 1
ATOM 1531 C C . ASN A 1 188 ? 19.418 13.258 4.474 1.00 40.44 188 ASN A C 1
ATOM 1533 O O . ASN A 1 188 ? 18.267 13.192 4.032 1.00 40.44 188 ASN A O 1
ATOM 1537 N N . GLN A 1 189 ? 19.902 12.402 5.358 1.00 46.53 189 GLN A N 1
ATOM 1538 C CA . GLN A 1 189 ? 19.078 11.552 6.187 1.00 46.53 189 GLN A CA 1
ATOM 1539 C C . GLN A 1 189 ? 18.505 12.423 7.317 1.00 46.53 189 GLN A C 1
ATOM 1541 O O . GLN A 1 189 ? 19.256 12.853 8.187 1.00 46.53 189 GLN A O 1
ATOM 1546 N N . PRO A 1 190 ? 17.189 12.697 7.389 1.00 38.59 190 PRO A N 1
ATOM 1547 C CA . PRO A 1 190 ? 16.578 12.734 8.696 1.00 38.59 190 PRO A CA 1
ATOM 1548 C C . PRO A 1 190 ? 16.542 11.274 9.142 1.00 38.59 190 PRO A C 1
ATOM 1550 O O . PRO A 1 190 ? 15.754 10.473 8.632 1.00 38.59 190 PRO A O 1
ATOM 1553 N N . ASP A 1 191 ? 17.508 10.961 9.994 1.00 35.62 191 ASP A N 1
ATOM 1554 C CA . ASP A 1 191 ? 17.602 9.818 10.888 1.00 35.62 191 ASP A CA 1
ATOM 1555 C C . ASP A 1 191 ? 16.293 9.036 11.021 1.00 35.62 191 ASP A C 1
ATOM 1557 O O . ASP A 1 191 ? 15.270 9.629 11.356 1.00 35.62 191 ASP A O 1
ATOM 1561 N N . GLY A 1 192 ? 16.352 7.727 10.758 1.00 39.00 192 GLY A N 1
ATOM 1562 C CA . GLY A 1 192 ? 15.372 6.712 11.144 1.00 39.00 192 GLY A CA 1
ATOM 1563 C C . GLY A 1 192 ? 13.874 7.014 10.952 1.00 39.00 192 GLY A C 1
ATOM 1564 O O . GLY A 1 192 ? 13.288 7.977 11.447 1.00 39.00 192 GLY A O 1
ATOM 1565 N N . ASP A 1 193 ? 13.132 6.011 10.492 1.00 38.12 193 ASP A N 1
ATOM 1566 C CA . ASP A 1 193 ? 11.788 5.788 11.047 1.00 38.12 193 ASP A CA 1
ATOM 1567 C C . ASP A 1 193 ? 11.889 5.354 12.536 1.00 38.12 193 ASP A C 1
ATOM 1569 O O . ASP A 1 193 ? 11.230 4.421 12.988 1.00 38.12 193 ASP A O 1
ATOM 1573 N N . ASN A 1 194 ? 12.703 6.063 13.329 1.00 32.69 194 ASN A N 1
ATOM 1574 C CA . ASN A 1 194 ? 12.590 6.131 14.766 1.00 32.69 194 ASN A CA 1
ATOM 1575 C C . ASN A 1 194 ? 11.295 6.896 15.032 1.00 32.69 194 ASN A C 1
ATOM 1577 O O . ASN A 1 194 ? 11.255 8.119 15.171 1.00 32.69 194 ASN A O 1
ATOM 1581 N N . ILE A 1 195 ? 10.198 6.151 15.115 1.00 38.66 195 ILE A N 1
ATOM 1582 C CA . ILE A 1 195 ? 9.225 6.459 16.150 1.00 38.66 195 ILE A CA 1
ATOM 1583 C C . ILE A 1 195 ? 9.983 6.201 17.454 1.00 38.66 195 ILE A C 1
ATOM 1585 O O . ILE A 1 195 ? 9.894 5.124 18.034 1.00 38.66 195 ILE A O 1
ATOM 1589 N N . VAL A 1 196 ? 10.774 7.183 17.892 1.00 32.88 196 VAL A N 1
ATOM 1590 C CA . VAL A 1 196 ? 10.894 7.391 19.325 1.00 32.88 196 VAL A CA 1
ATOM 1591 C C . VAL A 1 196 ? 9.455 7.696 19.711 1.00 32.88 196 VAL A C 1
ATOM 1593 O O . VAL A 1 196 ? 8.909 8.743 19.357 1.00 32.88 196 VAL A O 1
ATOM 1596 N N . ASN A 1 197 ? 8.772 6.705 20.287 1.00 35.94 197 ASN A N 1
ATOM 1597 C CA . ASN A 1 197 ? 7.677 7.034 21.174 1.00 35.94 197 ASN A CA 1
ATOM 1598 C C . ASN A 1 197 ? 8.355 7.895 22.220 1.00 35.94 197 ASN A C 1
ATOM 1600 O O . ASN A 1 197 ? 9.116 7.390 23.041 1.00 35.94 197 ASN A O 1
ATOM 1604 N N . ASP A 1 198 ? 8.188 9.196 22.068 1.00 34.91 198 ASP A N 1
ATOM 1605 C CA . ASP A 1 198 ? 8.597 10.139 23.071 1.00 34.91 198 ASP A CA 1
ATOM 1606 C C . ASP A 1 198 ? 7.732 9.833 24.293 1.00 34.91 198 ASP A C 1
ATOM 1608 O O . ASP A 1 198 ? 6.567 10.219 24.372 1.00 34.91 198 ASP A O 1
ATOM 1612 N N . VAL A 1 199 ? 8.259 8.980 25.170 1.00 38.91 199 VAL A N 1
ATOM 1613 C CA . VAL A 1 199 ? 7.722 8.757 26.513 1.00 38.91 199 VAL A CA 1
ATOM 1614 C C . VAL A 1 199 ? 8.087 9.958 27.399 1.00 38.91 199 VAL A C 1
ATOM 1616 O O . VAL A 1 199 ? 7.585 10.068 28.512 1.00 38.91 199 VAL A O 1
ATOM 1619 N N . ASN A 1 200 ? 8.877 10.911 26.893 1.00 36.91 200 ASN A N 1
ATOM 1620 C CA . ASN A 1 200 ? 9.370 12.054 27.639 1.00 36.91 200 ASN A CA 1
ATOM 1621 C C . ASN A 1 200 ? 8.717 13.349 27.147 1.00 36.91 200 ASN A C 1
ATOM 1623 O O . ASN A 1 200 ? 9.364 14.261 26.650 1.00 36.91 200 ASN A O 1
ATOM 1627 N N . ALA A 1 201 ? 7.410 13.454 27.359 1.00 36.56 201 ALA A N 1
ATOM 1628 C CA . ALA A 1 201 ? 6.765 14.753 27.466 1.00 36.56 201 ALA A CA 1
ATOM 1629 C C . ALA A 1 201 ? 5.875 14.732 28.706 1.00 36.56 201 ALA A C 1
ATOM 1631 O O . ALA A 1 201 ? 4.707 14.364 28.616 1.00 36.56 201 ALA A O 1
ATOM 1632 N N . ILE A 1 202 ? 6.499 14.997 29.856 1.00 31.69 202 ILE A N 1
ATOM 1633 C CA . ILE A 1 202 ? 6.065 15.840 30.983 1.00 31.69 202 ILE A CA 1
ATOM 1634 C C . ILE A 1 202 ? 7.221 15.751 31.994 1.00 31.69 202 ILE A C 1
ATOM 1636 O O . ILE A 1 202 ? 7.325 14.797 32.763 1.00 31.69 202 ILE A O 1
ATOM 1640 N N . GLU A 1 203 ? 8.130 16.721 31.935 1.00 36.94 203 GLU A N 1
ATOM 1641 C CA . GLU A 1 203 ? 8.816 17.177 33.141 1.00 36.94 203 GLU A CA 1
ATOM 1642 C C . GLU A 1 203 ? 7.806 18.029 33.906 1.00 36.94 203 GLU A C 1
ATOM 1644 O O . GLU A 1 203 ? 7.324 19.018 33.364 1.00 36.94 203 GLU A O 1
ATOM 1649 N N . GLU A 1 204 ? 7.477 17.639 35.135 1.00 30.42 204 GLU A N 1
ATOM 1650 C CA . GLU A 1 204 ? 7.097 18.586 36.183 1.00 30.42 204 GLU A CA 1
ATOM 1651 C C . GLU A 1 204 ? 7.249 17.922 37.562 1.00 30.42 204 GLU A C 1
ATOM 1653 O O . GLU A 1 204 ? 6.522 16.997 37.914 1.00 30.42 204 GLU A O 1
ATOM 1658 N N . ASN A 1 205 ? 8.259 18.417 38.287 1.00 34.56 205 ASN A N 1
ATOM 1659 C CA . ASN A 1 205 ? 8.452 18.461 39.740 1.00 34.56 205 ASN A CA 1
ATOM 1660 C C . ASN A 1 205 ? 8.112 17.219 40.586 1.00 34.56 205 ASN A C 1
ATOM 1662 O O . ASN A 1 205 ? 6.963 16.993 40.961 1.00 34.56 205 ASN A O 1
ATOM 1666 N N . ALA A 1 206 ? 9.157 16.531 41.053 1.00 30.27 206 ALA A N 1
ATOM 1667 C CA . ALA A 1 206 ? 9.142 15.844 42.341 1.00 30.27 206 ALA A CA 1
ATOM 1668 C C . ALA A 1 206 ? 10.526 15.977 42.997 1.00 30.27 206 ALA A C 1
ATOM 1670 O O . ALA A 1 206 ? 11.546 15.718 42.364 1.00 30.27 206 ALA A O 1
ATOM 1671 N N . GLU A 1 207 ? 10.517 16.459 44.234 1.00 30.66 207 GLU A N 1
ATOM 1672 C CA . GLU A 1 207 ? 11.661 16.827 45.067 1.00 30.66 207 GLU A CA 1
ATOM 1673 C C . GLU A 1 207 ? 12.655 15.668 45.265 1.00 30.66 207 GLU A C 1
ATOM 1675 O O . GLU A 1 207 ? 12.265 14.528 45.525 1.00 30.66 207 GLU A O 1
ATOM 1680 N N . GLU A 1 208 ? 13.953 15.976 45.167 1.00 29.00 208 GLU A N 1
ATOM 1681 C CA . GLU A 1 208 ? 15.037 15.091 45.597 1.00 29.00 208 GLU A CA 1
ATOM 1682 C C . GLU A 1 208 ? 14.973 14.898 47.117 1.00 29.00 208 GLU A C 1
ATOM 1684 O O . GLU A 1 208 ? 15.204 15.832 47.885 1.00 29.00 208 GLU A O 1
ATOM 1689 N N . VAL A 1 209 ? 14.727 13.663 47.552 1.00 30.34 209 VAL A N 1
ATOM 1690 C CA . VAL A 1 209 ? 15.135 13.204 48.881 1.00 30.34 209 VAL A CA 1
ATOM 1691 C C . VAL A 1 209 ? 16.372 12.339 48.687 1.00 30.34 209 VAL A C 1
ATOM 1693 O O . VAL A 1 209 ? 16.318 11.258 48.104 1.00 30.34 209 VAL A O 1
ATOM 1696 N N . VAL A 1 210 ? 17.501 12.874 49.140 1.00 31.69 210 VAL A N 1
ATOM 1697 C CA . VAL A 1 210 ? 18.781 12.179 49.242 1.00 31.69 210 VAL A CA 1
ATOM 1698 C C . VAL A 1 210 ? 18.713 11.270 50.466 1.00 31.69 210 VAL A C 1
ATOM 1700 O O . VAL A 1 210 ? 18.653 11.764 51.588 1.00 31.69 210 VAL A O 1
ATOM 1703 N N . GLU A 1 211 ? 18.755 9.956 50.259 1.00 30.58 211 GLU A N 1
ATOM 1704 C CA . GLU A 1 211 ? 19.141 9.010 51.307 1.00 30.58 211 GLU A CA 1
ATOM 1705 C C . GLU A 1 211 ? 20.506 8.417 50.951 1.00 30.58 211 GLU A C 1
ATOM 1707 O O . GLU A 1 211 ? 20.672 7.664 49.989 1.00 30.58 211 GLU A O 1
ATOM 1712 N N . GLU A 1 212 ? 21.505 8.837 51.725 1.00 36.25 212 GLU A N 1
ATOM 1713 C CA . GLU A 1 212 ? 22.799 8.181 51.836 1.00 36.25 212 GLU A CA 1
ATOM 1714 C C . GLU A 1 212 ? 22.596 6.815 52.494 1.00 36.25 212 GLU A C 1
ATOM 1716 O O . GLU A 1 212 ? 22.215 6.749 53.661 1.00 36.25 212 GLU A O 1
ATOM 1721 N N . GLU A 1 213 ? 22.936 5.726 51.803 1.00 31.91 213 GLU A N 1
ATOM 1722 C CA . GLU A 1 213 ? 23.230 4.472 52.493 1.00 31.91 213 GLU A CA 1
ATOM 1723 C C . GLU A 1 213 ? 24.667 4.022 52.252 1.00 31.91 213 GLU A C 1
ATOM 1725 O O . GLU A 1 213 ? 25.189 3.896 51.143 1.00 31.91 213 GLU A O 1
ATOM 1730 N N . THR A 1 214 ? 25.307 3.857 53.398 1.00 30.09 214 THR A N 1
ATOM 1731 C CA . THR A 1 214 ? 26.709 3.623 53.661 1.00 30.09 214 THR A CA 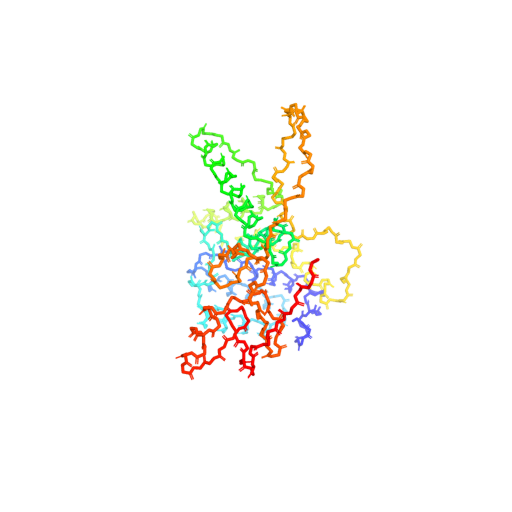1
ATOM 1732 C C . THR A 1 214 ? 27.083 2.171 53.389 1.00 30.09 214 THR A C 1
ATOM 1734 O O . THR A 1 214 ? 26.314 1.235 53.595 1.00 30.09 214 THR A O 1
ATOM 1737 N N . ALA A 1 215 ? 28.322 1.971 52.943 1.00 39.84 215 ALA A N 1
ATOM 1738 C CA . ALA A 1 215 ? 28.900 0.653 52.749 1.00 39.84 215 ALA A CA 1
ATOM 1739 C C . ALA A 1 215 ? 28.973 -0.134 54.071 1.00 39.84 215 ALA A C 1
ATOM 1741 O O . ALA A 1 215 ? 29.593 0.317 55.033 1.00 39.84 215 ALA A O 1
ATOM 1742 N N . GLN A 1 216 ? 28.455 -1.363 54.074 1.00 33.12 216 GLN A N 1
ATOM 1743 C CA . GLN A 1 216 ? 28.830 -2.392 55.044 1.00 33.12 216 GLN A CA 1
ATOM 1744 C C . GLN A 1 216 ? 29.272 -3.653 54.298 1.00 33.12 216 GLN A C 1
ATOM 1746 O O . GLN A 1 216 ? 28.474 -4.417 53.760 1.00 33.12 216 GLN A O 1
ATOM 1751 N N . HIS A 1 217 ? 30.592 -3.842 54.253 1.00 42.25 217 HIS A N 1
ATOM 1752 C CA . HIS A 1 217 ? 31.232 -5.091 53.862 1.00 42.25 217 HIS A CA 1
ATOM 1753 C C . HIS A 1 217 ? 30.908 -6.159 54.915 1.00 42.25 217 HIS A C 1
ATOM 1755 O O . HIS A 1 217 ? 31.551 -6.223 55.960 1.00 42.25 217 HIS A O 1
ATOM 1761 N N . ALA A 1 218 ? 29.915 -7.001 54.635 1.00 36.66 218 ALA A N 1
ATOM 1762 C CA . ALA A 1 218 ? 29.706 -8.257 55.342 1.00 36.66 218 ALA A CA 1
ATOM 1763 C C . ALA A 1 218 ? 30.388 -9.385 54.556 1.00 36.66 218 ALA A C 1
ATOM 1765 O O . ALA A 1 218 ? 30.151 -9.553 53.358 1.00 36.66 218 ALA A O 1
ATOM 1766 N N . VAL A 1 219 ? 31.254 -10.137 55.237 1.00 50.38 219 VAL A N 1
ATOM 1767 C CA . VAL A 1 219 ? 31.963 -11.324 54.738 1.00 50.38 219 VAL A CA 1
ATOM 1768 C C . VAL A 1 219 ? 30.940 -12.415 54.403 1.00 50.38 219 VAL A C 1
ATOM 1770 O O . VAL A 1 219 ? 30.635 -13.283 55.214 1.00 50.38 219 VAL A O 1
ATOM 1773 N N . ASN A 1 220 ? 30.366 -12.344 53.204 1.00 52.16 220 ASN A N 1
ATOM 1774 C CA . ASN A 1 220 ? 29.375 -13.291 52.711 1.00 52.16 220 ASN A CA 1
ATOM 1775 C C . ASN A 1 220 ? 30.022 -14.140 51.613 1.00 52.16 220 ASN A C 1
ATOM 1777 O O . ASN A 1 220 ? 30.376 -13.630 50.552 1.00 52.16 220 ASN A O 1
ATOM 1781 N N . GLY A 1 221 ? 30.197 -15.439 51.873 1.00 62.47 221 GLY A N 1
ATOM 1782 C CA . GLY A 1 221 ? 30.729 -16.385 50.889 1.00 62.47 221 GLY A CA 1
ATOM 1783 C C . GLY A 1 221 ? 29.927 -16.390 49.579 1.00 62.47 221 GLY A C 1
ATOM 1784 O O . GLY A 1 221 ? 28.734 -16.083 49.555 1.00 62.47 221 GLY A O 1
ATOM 1785 N N . THR A 1 222 ? 30.573 -16.754 48.472 1.00 71.69 222 THR A N 1
ATOM 1786 C CA . THR A 1 222 ? 29.927 -16.840 47.155 1.00 71.69 222 THR A CA 1
ATOM 1787 C C . THR A 1 222 ? 28.869 -17.962 47.120 1.00 71.69 222 THR A C 1
ATOM 1789 O O . THR A 1 222 ? 29.175 -19.103 47.487 1.00 71.69 222 THR A O 1
ATOM 1792 N N . PRO A 1 223 ? 27.619 -17.686 46.688 1.00 81.50 223 PRO A N 1
ATOM 1793 C CA . PRO A 1 223 ? 26.564 -18.696 46.627 1.00 81.50 223 PRO A CA 1
ATOM 1794 C C . PRO A 1 223 ? 26.828 -19.721 45.519 1.00 81.50 223 PRO A C 1
ATOM 1796 O O . PRO A 1 223 ? 27.431 -19.422 44.485 1.00 81.50 223 PRO A O 1
ATOM 1799 N N . CYS A 1 224 ? 26.329 -20.943 45.709 1.00 84.56 224 CYS A N 1
ATOM 1800 C CA . CYS A 1 224 ? 26.365 -21.973 44.673 1.00 84.56 224 CYS A CA 1
ATOM 1801 C C . CYS A 1 224 ? 25.493 -21.569 43.469 1.00 84.56 224 CYS A C 1
ATOM 1803 O O . CYS A 1 224 ? 24.312 -21.300 43.645 1.00 84.56 224 CYS A O 1
ATOM 1805 N N . MET A 1 225 ? 26.006 -21.628 42.237 1.00 83.69 225 MET A N 1
ATOM 1806 C CA . MET A 1 225 ? 25.252 -21.298 41.015 1.00 83.69 225 MET A CA 1
ATOM 1807 C C . MET A 1 225 ? 24.028 -22.203 40.782 1.00 83.69 225 MET A C 1
ATOM 1809 O O . MET A 1 225 ? 23.147 -21.849 40.010 1.00 83.69 225 MET A O 1
ATOM 1813 N N . ILE A 1 226 ? 24.010 -23.401 41.387 1.00 83.56 226 ILE A N 1
ATOM 1814 C CA . ILE A 1 226 ? 22.977 -24.422 41.152 1.00 83.56 226 ILE A CA 1
ATOM 1815 C C . ILE A 1 226 ? 21.860 -24.297 42.180 1.00 83.56 226 ILE A C 1
ATOM 1817 O O . ILE A 1 226 ? 20.699 -24.155 41.818 1.00 83.56 226 ILE A O 1
ATOM 1821 N N . CYS A 1 227 ? 22.198 -24.379 43.469 1.00 85.44 227 CYS A N 1
ATOM 1822 C CA . CYS A 1 227 ? 21.196 -24.347 44.533 1.00 85.44 227 CYS A CA 1
ATOM 1823 C C . CYS A 1 227 ? 20.979 -22.957 45.131 1.00 85.44 227 CYS A C 1
ATOM 1825 O O . CYS A 1 227 ? 20.079 -22.806 45.948 1.00 85.44 227 CYS A O 1
ATOM 1827 N N . LEU A 1 228 ? 21.800 -21.965 44.766 1.00 82.12 228 LEU A N 1
ATOM 1828 C CA . LEU A 1 228 ? 21.761 -20.591 45.283 1.00 82.12 228 LEU A CA 1
ATOM 1829 C C . LEU A 1 228 ? 21.945 -20.480 46.806 1.00 82.12 228 LEU A C 1
ATOM 1831 O O . LEU A 1 228 ? 21.760 -19.412 47.379 1.00 82.12 228 LEU A O 1
ATOM 1835 N N . VAL A 1 229 ? 22.353 -21.570 47.466 1.00 79.38 229 VAL A N 1
ATOM 1836 C CA . VAL A 1 229 ? 22.638 -21.593 48.902 1.00 79.38 229 VAL A CA 1
ATOM 1837 C C . VAL A 1 229 ? 24.076 -21.141 49.138 1.00 79.38 229 VAL A C 1
ATOM 1839 O O . VAL A 1 229 ? 25.019 -21.721 48.588 1.00 79.38 229 VAL A O 1
ATOM 1842 N N . THR A 1 230 ? 24.236 -20.133 49.993 1.00 71.94 230 THR A N 1
ATOM 1843 C CA . THR A 1 230 ? 25.524 -19.756 50.582 1.00 71.94 230 THR A CA 1
ATOM 1844 C C . THR A 1 230 ? 25.816 -20.693 51.747 1.00 71.94 230 THR A C 1
ATOM 1846 O O . THR A 1 230 ? 25.057 -20.744 52.712 1.00 71.94 230 THR A O 1
ATOM 1849 N N . MET A 1 231 ? 26.893 -21.470 51.651 1.00 63.75 231 MET A N 1
ATOM 1850 C CA . MET A 1 231 ? 27.307 -22.365 52.733 1.00 63.75 231 MET A CA 1
ATOM 1851 C C . MET A 1 231 ? 28.113 -21.555 53.765 1.00 63.75 231 MET A C 1
ATOM 1853 O O . MET A 1 231 ? 29.151 -21.005 53.393 1.00 63.75 231 MET A O 1
ATOM 1857 N N . PRO A 1 232 ? 27.679 -21.458 55.035 1.00 55.03 232 PRO A N 1
ATOM 1858 C CA . PRO A 1 232 ? 28.441 -20.760 56.064 1.00 55.03 232 PRO A CA 1
ATOM 1859 C C . PRO A 1 232 ? 29.617 -21.638 56.516 1.00 55.03 232 PRO A C 1
ATOM 1861 O O . PRO A 1 232 ? 29.412 -22.738 57.026 1.00 55.03 232 PRO A O 1
ATOM 1864 N N . GLY A 1 233 ? 30.851 -21.173 56.314 1.00 56.59 233 GLY A N 1
ATOM 1865 C CA . GLY A 1 233 ? 32.042 -21.811 56.882 1.00 56.59 233 GLY A CA 1
ATOM 1866 C C . GLY A 1 233 ? 33.333 -21.549 56.107 1.00 56.59 233 GLY A C 1
ATOM 1867 O O . GLY A 1 233 ? 33.383 -21.688 54.882 1.00 56.59 233 GLY A O 1
ATOM 1868 N N . GLU A 1 234 ? 34.399 -21.233 56.841 1.00 54.44 234 GLU A N 1
ATOM 1869 C CA . GLU A 1 234 ? 35.781 -21.317 56.364 1.00 54.44 234 GLU A CA 1
ATOM 1870 C C . GLU A 1 234 ? 36.057 -22.790 55.998 1.00 54.44 234 GLU A C 1
ATOM 1872 O O . GLU A 1 234 ? 35.939 -23.665 56.851 1.00 54.44 234 GLU A O 1
ATOM 1877 N N . ASN A 1 235 ? 36.384 -23.087 54.732 1.00 56.28 235 ASN A N 1
ATOM 1878 C CA . ASN A 1 235 ? 36.667 -24.427 54.162 1.00 56.28 235 ASN A CA 1
ATOM 1879 C C . ASN A 1 235 ? 35.530 -25.207 53.479 1.00 56.28 235 ASN A C 1
ATOM 1881 O O . ASN A 1 235 ? 35.656 -26.421 53.265 1.00 56.28 235 ASN A O 1
ATOM 1885 N N . THR A 1 236 ? 34.459 -24.558 53.024 1.00 64.94 236 THR A N 1
ATOM 1886 C CA . THR A 1 236 ? 33.521 -25.242 52.115 1.00 64.94 236 THR A CA 1
ATOM 1887 C C . THR A 1 236 ? 34.186 -25.529 50.757 1.00 64.94 236 THR A C 1
ATOM 1889 O O . THR A 1 236 ? 34.793 -24.663 50.130 1.00 64.94 236 THR A O 1
ATOM 1892 N N . SER A 1 237 ? 34.134 -26.783 50.291 1.00 68.50 237 SER A N 1
ATOM 1893 C CA . SER A 1 237 ? 34.700 -27.162 48.992 1.00 68.50 237 SER A CA 1
ATOM 1894 C C . SER A 1 237 ? 33.848 -26.584 47.864 1.00 68.50 237 SER A C 1
ATOM 1896 O O . SER A 1 237 ? 32.715 -27.036 47.659 1.00 68.50 237 SER A O 1
ATOM 1898 N N . GLN A 1 238 ? 34.401 -25.626 47.125 1.00 81.94 238 GLN A N 1
ATOM 1899 C CA . GLN A 1 238 ? 33.771 -25.073 45.935 1.00 81.94 238 GLN A CA 1
ATOM 1900 C C . GLN A 1 238 ? 34.449 -25.607 44.666 1.00 81.94 238 GLN A C 1
ATOM 1902 O O . GLN A 1 238 ? 35.655 -25.875 44.640 1.00 81.94 238 GLN A O 1
ATOM 1907 N N . PHE A 1 239 ? 33.652 -25.804 43.620 1.00 89.06 239 PHE A N 1
ATOM 1908 C CA . PHE A 1 239 ? 34.078 -26.417 42.368 1.00 89.06 239 PHE A CA 1
ATOM 1909 C C . PHE A 1 239 ? 33.776 -25.511 41.175 1.00 89.06 239 PHE A C 1
ATOM 1911 O O . PHE A 1 239 ? 32.762 -24.809 41.155 1.00 89.06 239 PHE A O 1
ATOM 1918 N N . ILE A 1 240 ? 34.637 -25.587 40.163 1.00 90.00 240 ILE A N 1
ATOM 1919 C CA . ILE A 1 240 ? 34.437 -24.979 38.843 1.00 90.00 240 ILE A CA 1
ATOM 1920 C C . ILE A 1 240 ? 34.269 -26.060 37.786 1.00 90.00 240 ILE A C 1
ATOM 1922 O O . ILE A 1 240 ? 34.808 -27.164 37.921 1.00 90.00 240 ILE A O 1
ATOM 1926 N N . VAL A 1 241 ? 33.536 -25.736 36.728 1.00 91.88 241 VAL A N 1
ATOM 1927 C CA . VAL A 1 241 ? 33.322 -26.637 35.594 1.00 91.88 241 VAL A CA 1
ATOM 1928 C C . VAL A 1 241 ? 34.434 -26.461 34.564 1.00 91.88 241 VAL A C 1
ATOM 1930 O O . VAL A 1 241 ? 34.646 -25.356 34.073 1.00 91.88 241 VAL A O 1
ATOM 1933 N N . ILE A 1 242 ? 35.117 -27.541 34.192 1.00 89.06 242 ILE A N 1
ATOM 1934 C CA . ILE A 1 242 ? 36.104 -27.555 33.102 1.00 89.06 242 ILE A CA 1
ATOM 1935 C C . ILE A 1 242 ? 35.457 -28.198 31.861 1.00 89.06 242 ILE A C 1
ATOM 1937 O O . ILE A 1 242 ? 34.812 -29.239 32.014 1.00 89.06 242 ILE A O 1
ATOM 1941 N N . PRO A 1 243 ? 35.591 -27.609 30.652 1.00 88.12 243 PRO A N 1
ATOM 1942 C CA . PRO A 1 243 ? 36.449 -26.466 30.299 1.00 88.12 243 PRO A CA 1
ATOM 1943 C C . PRO A 1 243 ? 35.792 -25.078 30.401 1.00 88.12 243 PRO A C 1
ATOM 1945 O O . PRO A 1 243 ? 36.479 -24.073 30.265 1.00 88.12 243 PRO A O 1
ATOM 1948 N N . CYS A 1 244 ? 34.478 -24.982 30.618 1.00 91.00 244 CYS A N 1
ATOM 1949 C CA . CYS A 1 244 ? 33.750 -23.719 30.434 1.00 91.00 244 CYS A CA 1
ATOM 1950 C C . CYS A 1 244 ? 33.965 -22.654 31.527 1.00 91.00 244 CYS A C 1
ATOM 1952 O O . CYS A 1 244 ? 33.483 -21.536 31.375 1.00 91.00 244 CYS A O 1
ATOM 1954 N N . GLY A 1 245 ? 34.627 -22.986 32.635 1.00 85.75 245 GLY A N 1
ATOM 1955 C CA . GLY A 1 245 ? 35.018 -22.047 33.689 1.00 85.75 245 GLY A CA 1
ATOM 1956 C C . GLY A 1 245 ? 33.883 -21.545 34.585 1.00 85.75 245 GLY A C 1
ATOM 1957 O O . GLY A 1 245 ? 34.132 -20.727 35.465 1.00 85.75 245 GLY A O 1
ATOM 1958 N N . HIS A 1 246 ? 32.647 -22.021 34.408 1.00 88.94 246 HIS A N 1
ATOM 1959 C CA . HIS A 1 246 ? 31.531 -21.577 35.241 1.00 88.94 246 HIS A CA 1
ATOM 1960 C C . HIS A 1 246 ? 31.755 -22.010 36.702 1.00 88.94 246 HIS A C 1
ATOM 1962 O O . HIS A 1 246 ? 31.975 -23.191 36.990 1.00 88.94 246 HIS A O 1
ATOM 1968 N N . ALA A 1 247 ? 31.670 -21.037 37.612 1.00 84.00 247 ALA A N 1
ATOM 1969 C CA . ALA A 1 247 ? 31.840 -21.144 39.066 1.00 84.00 247 ALA A CA 1
ATOM 1970 C C . ALA A 1 247 ? 30.689 -20.398 39.784 1.00 84.00 247 ALA A C 1
ATOM 1972 O O . ALA A 1 247 ? 30.094 -19.501 39.196 1.00 84.00 247 ALA A O 1
ATOM 1973 N N . TRP A 1 248 ? 30.270 -20.721 41.009 1.00 86.75 248 TRP A N 1
ATOM 1974 C CA . TRP A 1 248 ? 30.783 -21.690 41.986 1.00 86.75 248 TRP A CA 1
ATOM 1975 C C . TRP A 1 248 ? 29.782 -22.832 42.200 1.00 86.75 248 TRP A C 1
ATOM 1977 O O . TRP A 1 248 ? 28.587 -22.578 42.303 1.00 86.75 248 TRP A O 1
ATOM 1987 N N . ILE A 1 249 ? 30.226 -24.087 42.296 1.00 86.69 249 ILE A N 1
ATOM 1988 C CA . ILE A 1 249 ? 29.349 -25.239 42.584 1.00 86.69 249 ILE A CA 1
ATOM 1989 C C . ILE A 1 249 ? 29.710 -25.838 43.946 1.00 86.69 249 ILE A C 1
ATOM 1991 O O . ILE A 1 249 ? 30.884 -26.079 44.218 1.00 86.69 249 ILE A O 1
ATOM 1995 N N . CYS A 1 250 ? 28.722 -26.103 44.807 1.00 87.56 250 CYS A N 1
ATOM 1996 C CA . CYS A 1 250 ? 28.949 -26.791 46.082 1.00 87.56 250 CYS A CA 1
ATOM 1997 C C . CYS A 1 250 ? 29.105 -28.312 45.893 1.00 87.56 250 CYS A C 1
ATOM 1999 O O . CYS A 1 250 ? 28.573 -28.882 44.939 1.00 87.56 250 CYS A O 1
ATOM 2001 N N . GLY A 1 251 ? 29.781 -28.987 46.832 1.00 85.25 251 GLY A N 1
ATOM 2002 C CA . GLY A 1 251 ? 30.024 -30.439 46.765 1.00 85.25 251 GLY A CA 1
ATOM 2003 C C . GLY A 1 251 ? 28.758 -31.275 46.547 1.00 85.25 251 GLY A C 1
ATOM 2004 O O . GLY A 1 251 ? 28.739 -32.135 45.674 1.00 85.25 251 GLY A O 1
ATOM 2005 N N . ILE A 1 252 ? 27.664 -30.929 47.235 1.00 86.56 252 ILE A N 1
ATOM 2006 C CA . ILE A 1 252 ? 26.372 -31.623 47.108 1.00 86.56 252 ILE A CA 1
ATOM 2007 C C . ILE A 1 252 ? 25.837 -31.546 45.672 1.00 86.56 252 ILE A C 1
ATOM 2009 O O . ILE A 1 252 ? 25.384 -32.545 45.118 1.00 86.56 252 ILE A O 1
ATOM 2013 N N . CYS A 1 253 ? 25.879 -30.363 45.050 1.00 87.31 253 CYS A N 1
ATOM 2014 C CA . CYS A 1 253 ? 25.380 -30.195 43.685 1.00 87.31 253 CYS A CA 1
ATOM 2015 C C . CYS A 1 253 ? 26.318 -30.830 42.651 1.00 87.31 253 CYS A C 1
ATOM 2017 O O . CYS A 1 253 ? 25.839 -31.372 41.659 1.00 87.31 253 CYS A O 1
ATOM 2019 N N . LYS A 1 254 ? 27.632 -30.826 42.904 1.00 89.62 254 LYS A N 1
ATOM 2020 C CA . LYS A 1 254 ? 28.615 -31.548 42.084 1.00 89.62 254 LYS A CA 1
ATOM 2021 C C . LYS A 1 254 ? 28.366 -33.061 42.108 1.00 89.62 254 LYS A C 1
ATOM 2023 O O . LYS A 1 254 ? 28.389 -33.689 41.055 1.00 89.62 254 LYS A O 1
ATOM 2028 N N . ASP A 1 255 ? 28.078 -33.645 43.271 1.00 88.88 255 ASP A N 1
ATOM 2029 C CA . ASP A 1 255 ? 27.805 -35.085 43.374 1.00 88.88 255 ASP A CA 1
ATOM 2030 C C . ASP A 1 255 ? 26.475 -35.465 42.713 1.00 88.88 255 ASP A C 1
ATOM 2032 O O . ASP A 1 255 ? 26.390 -36.500 42.058 1.00 88.88 255 ASP A O 1
ATOM 2036 N N . ARG A 1 256 ? 25.456 -34.599 42.804 1.00 86.94 256 ARG A N 1
ATOM 2037 C CA . ARG A 1 256 ? 24.196 -34.786 42.068 1.00 86.94 256 ARG A CA 1
ATOM 2038 C C . ARG A 1 256 ? 24.405 -34.783 40.554 1.00 86.94 256 ARG A C 1
ATOM 2040 O O . ARG A 1 256 ? 23.907 -35.686 39.895 1.00 86.94 256 ARG A O 1
ATOM 2047 N N . LEU A 1 257 ? 25.159 -33.819 40.023 1.00 85.88 257 LEU A N 1
ATOM 2048 C CA . LEU A 1 257 ? 25.437 -33.736 38.585 1.00 85.88 257 LEU A CA 1
ATOM 2049 C C . LEU A 1 257 ? 26.255 -34.923 38.071 1.00 85.88 257 LEU A C 1
ATOM 2051 O O . LEU A 1 257 ? 26.007 -35.406 36.973 1.00 85.88 257 LEU A O 1
ATOM 2055 N N . ASN A 1 258 ? 27.201 -35.426 38.865 1.00 84.62 258 ASN A N 1
ATOM 2056 C CA . ASN A 1 258 ? 27.979 -36.611 38.501 1.00 84.62 258 ASN A CA 1
ATOM 2057 C C . ASN A 1 258 ? 27.139 -37.896 38.397 1.00 84.62 258 ASN A C 1
ATOM 2059 O O . ASN A 1 258 ? 27.596 -38.854 37.782 1.00 84.62 258 ASN A O 1
ATOM 2063 N N . ASN A 1 259 ? 25.946 -37.929 38.996 1.00 82.19 259 ASN A N 1
ATOM 2064 C CA . ASN A 1 259 ? 25.042 -39.078 38.927 1.00 82.19 259 ASN A CA 1
ATOM 2065 C C . ASN A 1 259 ? 24.088 -39.023 37.721 1.00 82.19 259 ASN A C 1
ATOM 2067 O O . ASN A 1 259 ? 23.278 -39.934 37.545 1.00 82.19 259 ASN A O 1
ATOM 2071 N N . GLU A 1 260 ? 24.151 -37.976 36.896 1.00 79.88 260 GLU A N 1
ATOM 2072 C CA . GLU A 1 260 ? 23.371 -37.900 35.664 1.00 79.88 260 GLU A CA 1
ATOM 2073 C C . GLU A 1 260 ? 24.024 -38.719 34.542 1.00 79.88 260 GLU A C 1
ATOM 2075 O O . GLU A 1 260 ? 25.245 -38.774 34.414 1.00 79.88 260 GLU A O 1
ATOM 2080 N N . TYR A 1 261 ? 23.198 -39.333 33.685 1.00 75.25 261 TYR A N 1
ATOM 2081 C CA . TYR A 1 261 ? 23.661 -40.124 32.535 1.00 75.25 261 TYR A CA 1
ATOM 2082 C C . TYR A 1 261 ? 24.537 -39.312 31.562 1.00 75.25 261 TYR A C 1
ATOM 2084 O O . TYR A 1 261 ? 25.394 -39.871 30.881 1.00 75.25 261 TYR A O 1
ATOM 2092 N N . LEU A 1 262 ? 24.331 -37.992 31.499 1.00 80.88 262 LEU A N 1
ATOM 2093 C CA . LEU A 1 262 ? 25.097 -37.076 30.661 1.00 80.88 262 LEU A CA 1
ATOM 2094 C C . LEU A 1 262 ? 25.443 -35.807 31.446 1.00 80.88 262 LEU A C 1
ATOM 2096 O O . LEU A 1 262 ? 24.603 -34.925 31.613 1.00 80.88 262 LEU A O 1
ATOM 2100 N N . VAL A 1 263 ? 26.693 -35.698 31.894 1.00 86.25 263 VAL A N 1
ATOM 2101 C CA . VAL A 1 263 ? 27.146 -34.577 32.727 1.00 86.25 263 VAL A CA 1
ATOM 2102 C C . VAL A 1 263 ? 27.386 -33.331 31.866 1.00 86.25 263 VAL A C 1
ATOM 2104 O O . VAL A 1 263 ? 28.364 -33.242 31.120 1.00 86.25 263 VAL A O 1
ATOM 2107 N N . ARG A 1 264 ? 26.494 -32.340 31.977 1.00 87.88 264 ARG A N 1
ATOM 2108 C CA . ARG A 1 264 ? 26.590 -31.045 31.278 1.00 87.88 264 ARG A CA 1
ATOM 2109 C C . ARG A 1 264 ? 26.586 -29.869 32.242 1.00 87.88 264 ARG A C 1
ATOM 2111 O O . ARG A 1 264 ? 25.986 -29.917 33.311 1.00 87.88 264 ARG A O 1
ATOM 2118 N N . CYS A 1 265 ? 27.245 -28.782 31.848 1.00 87.12 265 CYS A N 1
ATOM 2119 C CA . CYS A 1 265 ? 27.258 -27.552 32.630 1.00 87.12 265 CYS A CA 1
ATOM 2120 C C . CYS A 1 265 ? 25.833 -26.969 32.717 1.00 87.12 265 CYS A C 1
ATOM 2122 O O . CYS A 1 265 ? 25.261 -26.658 31.672 1.00 87.12 265 CYS A O 1
ATOM 2124 N N . PRO A 1 266 ? 25.271 -26.718 33.912 1.00 83.25 266 PRO A N 1
ATOM 2125 C CA . PRO A 1 266 ? 23.923 -26.153 34.030 1.00 83.25 266 PRO A CA 1
ATOM 2126 C C . PRO A 1 266 ? 23.773 -24.752 33.420 1.00 83.25 266 PRO A C 1
ATOM 2128 O O . PRO A 1 266 ? 22.682 -24.381 32.997 1.00 83.25 266 PRO A O 1
ATOM 2131 N N . MET A 1 267 ? 24.869 -23.987 33.339 1.00 85.81 267 MET A N 1
ATOM 2132 C CA . MET A 1 267 ? 24.859 -22.607 32.840 1.00 85.81 267 MET A CA 1
ATOM 2133 C C . MET A 1 267 ? 24.943 -22.519 31.316 1.00 85.81 267 MET A C 1
ATOM 2135 O O . MET A 1 267 ? 24.167 -21.805 30.691 1.00 85.81 267 MET A O 1
ATOM 2139 N N . CYS A 1 268 ? 25.884 -23.244 30.708 1.00 87.88 268 CYS A N 1
ATOM 2140 C CA . CYS A 1 268 ? 26.174 -23.128 29.272 1.00 87.88 268 CYS A CA 1
ATOM 2141 C C . CYS A 1 268 ? 25.918 -24.410 28.474 1.00 87.88 268 CYS A C 1
ATOM 2143 O O . CYS A 1 268 ? 26.077 -24.409 27.258 1.00 87.88 268 CYS A O 1
ATOM 2145 N N . ARG A 1 269 ? 25.530 -25.504 29.141 1.00 87.19 269 ARG A N 1
ATOM 2146 C CA . ARG A 1 269 ? 25.255 -26.828 28.554 1.00 87.19 269 ARG A CA 1
ATOM 2147 C C . ARG A 1 269 ? 26.431 -27.482 27.822 1.00 87.19 269 ARG A C 1
ATOM 2149 O O . ARG A 1 269 ? 26.225 -28.501 27.171 1.00 87.19 269 ARG A O 1
ATOM 2156 N N . ALA A 1 270 ? 27.639 -26.935 27.951 1.00 86.56 270 ALA A N 1
ATOM 2157 C CA . ALA A 1 270 ? 28.859 -27.577 27.478 1.00 86.56 270 ALA A CA 1
ATOM 2158 C C . ALA A 1 270 ? 29.081 -28.916 28.200 1.00 86.56 270 ALA A C 1
ATOM 2160 O O . ALA A 1 270 ? 28.718 -29.051 29.376 1.00 86.56 270 ALA A O 1
ATOM 2161 N N . ASP A 1 271 ? 29.679 -29.879 27.499 1.00 88.94 271 ASP A N 1
ATOM 2162 C CA . ASP A 1 271 ? 30.054 -31.164 28.084 1.00 88.94 271 ASP A CA 1
ATOM 2163 C C . ASP A 1 271 ? 31.094 -30.938 29.192 1.00 88.94 271 ASP A C 1
ATOM 2165 O O . ASP A 1 271 ? 32.039 -30.156 29.035 1.00 88.94 271 ASP A O 1
ATOM 2169 N N . VAL A 1 272 ? 30.873 -31.567 30.349 1.00 90.06 272 VAL A N 1
ATOM 2170 C CA . VAL A 1 272 ? 31.753 -31.416 31.511 1.00 90.06 272 VAL A CA 1
ATOM 2171 C C . VAL A 1 272 ? 32.847 -32.463 31.438 1.00 90.06 272 VAL A C 1
ATOM 2173 O O . VAL A 1 272 ? 32.575 -33.655 31.539 1.00 90.06 272 VAL A O 1
ATOM 2176 N N . GLU A 1 273 ? 34.093 -32.014 31.325 1.00 89.81 273 GLU A N 1
ATOM 2177 C CA . GLU A 1 273 ? 35.249 -32.905 31.416 1.00 89.81 273 GLU A CA 1
ATOM 2178 C C . GLU A 1 273 ? 35.511 -33.288 32.876 1.00 89.81 273 GLU A C 1
ATOM 2180 O O . GLU A 1 273 ? 35.700 -34.457 33.207 1.00 89.81 273 GLU A O 1
ATOM 2185 N N . ARG A 1 274 ? 35.505 -32.294 33.775 1.00 90.56 274 ARG A N 1
ATOM 2186 C CA . ARG A 1 274 ? 35.659 -32.502 35.221 1.00 90.56 274 ARG A CA 1
ATOM 2187 C C . ARG A 1 274 ? 35.199 -31.300 36.038 1.00 90.56 274 ARG A C 1
ATOM 2189 O O . ARG A 1 274 ? 35.237 -30.159 35.579 1.00 90.56 274 ARG A O 1
ATOM 2196 N N . PHE A 1 275 ? 34.859 -31.560 37.298 1.00 91.88 275 PHE A N 1
ATOM 2197 C CA . PHE A 1 275 ? 34.703 -30.529 38.322 1.00 91.88 275 PHE A CA 1
ATOM 2198 C C . PHE A 1 275 ? 36.021 -30.368 39.085 1.00 91.88 275 PHE A C 1
ATOM 2200 O O . PHE A 1 275 ? 36.446 -31.279 39.799 1.00 91.88 275 PHE A O 1
ATOM 2207 N N . GLN A 1 276 ? 36.677 -29.217 38.944 1.00 91.69 276 GLN A N 1
ATOM 2208 C CA . GLN A 1 276 ? 37.926 -28.925 39.649 1.00 91.69 276 GLN A CA 1
ATOM 2209 C C . GLN A 1 276 ? 37.606 -28.227 40.969 1.00 91.69 276 GLN A C 1
ATOM 2211 O O . GLN A 1 276 ? 36.997 -27.158 40.978 1.00 91.69 276 GLN A O 1
ATOM 2216 N N . ARG A 1 277 ? 38.029 -28.825 42.090 1.00 88.25 277 ARG A N 1
ATOM 2217 C CA . ARG A 1 277 ? 37.979 -28.157 43.395 1.00 88.25 277 ARG A CA 1
ATOM 2218 C C . ARG A 1 277 ? 38.950 -26.988 43.379 1.00 88.25 277 ARG A C 1
ATOM 2220 O O . ARG A 1 277 ? 40.091 -27.162 42.945 1.00 88.25 277 ARG A O 1
ATOM 2227 N N . ILE A 1 278 ? 38.515 -25.847 43.885 1.00 81.12 278 ILE A N 1
ATOM 2228 C CA . ILE A 1 278 ? 39.374 -24.685 44.058 1.00 81.12 278 ILE A CA 1
ATOM 2229 C C . ILE A 1 278 ? 39.358 -24.220 45.508 1.00 81.12 278 ILE A C 1
ATOM 2231 O O . ILE A 1 278 ? 38.369 -24.374 46.225 1.00 81.12 278 ILE A O 1
ATOM 2235 N N . PHE A 1 279 ? 40.510 -23.723 45.939 1.00 72.88 279 PHE A N 1
ATOM 2236 C CA . PHE A 1 279 ? 40.733 -23.196 47.273 1.00 72.88 279 PHE A CA 1
ATOM 2237 C C . PHE A 1 279 ? 40.859 -21.687 47.120 1.00 72.88 279 PHE A C 1
ATOM 2239 O O . PHE A 1 279 ? 41.826 -21.210 46.528 1.00 72.88 279 PHE A O 1
ATOM 2246 N N . ILE A 1 280 ? 39.853 -20.949 47.583 1.00 61.84 280 ILE A N 1
ATOM 2247 C CA . ILE A 1 280 ? 39.988 -19.506 47.751 1.00 61.84 280 ILE A CA 1
ATOM 2248 C C . ILE A 1 280 ? 40.532 -19.311 49.160 1.00 61.84 280 ILE A C 1
ATOM 2250 O O . ILE A 1 280 ? 39.824 -19.576 50.130 1.00 61.84 280 ILE A O 1
ATOM 2254 N N . ASN A 1 281 ? 41.791 -18.898 49.267 1.00 52.19 281 ASN A N 1
ATOM 2255 C CA . ASN A 1 281 ? 42.259 -18.280 50.499 1.00 52.19 281 ASN A CA 1
ATOM 2256 C C . ASN A 1 281 ? 41.699 -16.855 50.483 1.00 52.19 281 ASN A C 1
ATOM 2258 O O . ASN A 1 281 ? 42.023 -16.097 49.567 1.00 52.19 281 ASN A O 1
ATOM 2262 N N . TYR A 1 282 ? 40.806 -16.551 51.422 1.00 52.03 282 TYR A N 1
ATOM 2263 C CA . TYR A 1 282 ? 40.390 -15.180 51.706 1.00 52.03 282 TYR A CA 1
ATOM 2264 C C . TYR A 1 282 ? 41.400 -14.525 52.645 1.00 52.03 282 TYR A C 1
ATOM 2266 O O . TYR A 1 282 ? 41.945 -15.254 53.507 1.00 52.03 282 TYR A O 1
#

Organism: Schizaphis graminum (NCBI:txid13262)